Protein AF-A0A0R3T3X7-F1 (afdb_monomer)

Structure (mmCIF, N/CA/C/O backbone):
data_AF-A0A0R3T3X7-F1
#
_entry.id   AF-A0A0R3T3X7-F1
#
loop_
_atom_site.group_PDB
_atom_site.id
_atom_site.type_symbol
_atom_site.label_atom_id
_atom_site.label_alt_id
_atom_site.label_comp_id
_atom_site.label_asym_id
_atom_site.label_entity_id
_atom_site.label_seq_id
_atom_site.pdbx_PDB_ins_code
_atom_site.Cartn_x
_atom_site.Cartn_y
_atom_site.Cartn_z
_atom_site.occupancy
_atom_site.B_iso_or_equiv
_atom_site.auth_seq_id
_atom_site.auth_comp_id
_atom_site.auth_asym_id
_atom_site.auth_atom_id
_atom_site.pdbx_PDB_model_num
ATOM 1 N N . MET A 1 1 ? 0.964 15.364 -54.258 1.00 36.50 1 MET A N 1
ATOM 2 C CA . MET A 1 1 ? 1.456 14.573 -53.111 1.00 36.50 1 MET A CA 1
ATOM 3 C C . MET A 1 1 ? 0.848 15.176 -51.856 1.00 36.50 1 MET A C 1
ATOM 5 O O . MET A 1 1 ? 1.230 16.271 -51.477 1.00 36.50 1 MET A O 1
ATOM 9 N N . HIS A 1 2 ? -0.204 14.561 -51.317 1.00 32.47 2 HIS A N 1
ATOM 10 C CA . HIS A 1 2 ? -0.860 15.036 -50.098 1.00 32.47 2 HIS A CA 1
ATOM 11 C C . HIS 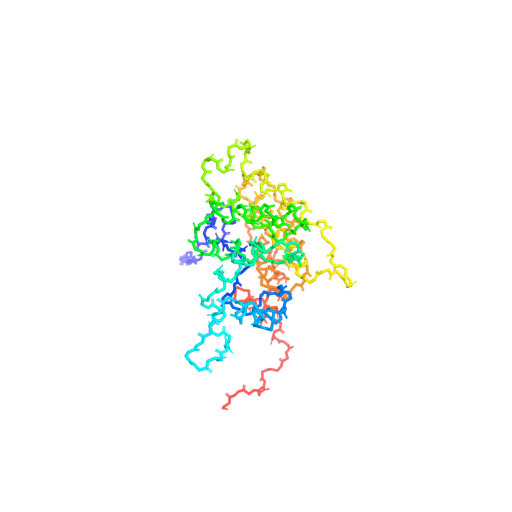A 1 2 ? -0.122 14.467 -48.887 1.00 32.47 2 HIS A C 1
ATOM 13 O O . HIS A 1 2 ? -0.097 13.250 -48.703 1.00 32.47 2 HIS A O 1
ATOM 19 N N . CYS A 1 3 ? 0.473 15.340 -48.073 1.00 33.28 3 CYS A N 1
ATOM 20 C CA . CYS A 1 3 ? 0.845 14.993 -46.708 1.00 33.28 3 CYS A CA 1
ATOM 21 C C . CYS A 1 3 ? -0.445 14.673 -45.947 1.00 33.28 3 CYS A C 1
ATOM 23 O O . CYS A 1 3 ? -1.318 15.532 -45.821 1.00 33.28 3 CYS A O 1
ATOM 25 N N . ARG A 1 4 ? -0.586 13.430 -45.474 1.00 37.66 4 ARG A N 1
ATOM 26 C CA . ARG A 1 4 ? -1.585 13.112 -44.450 1.00 37.66 4 ARG A CA 1
ATOM 27 C C . ARG A 1 4 ? -1.245 13.926 -43.191 1.00 37.66 4 ARG A C 1
ATOM 29 O O . ARG A 1 4 ? -0.056 14.068 -42.896 1.00 37.66 4 ARG A O 1
ATOM 36 N N . PRO A 1 5 ? -2.239 14.465 -42.466 1.00 36.53 5 PRO A N 1
ATOM 37 C CA . PRO A 1 5 ? -1.979 15.094 -41.177 1.00 36.53 5 PRO A CA 1
ATOM 38 C C . PRO A 1 5 ? -1.367 14.054 -40.220 1.00 36.53 5 PRO A C 1
ATOM 40 O O . PRO A 1 5 ? -1.634 12.857 -40.389 1.00 36.53 5 PRO A O 1
ATOM 43 N N . PRO A 1 6 ? -0.547 14.463 -39.235 1.00 38.75 6 PRO A N 1
ATOM 44 C CA . PRO A 1 6 ? -0.122 13.546 -38.188 1.00 38.75 6 PRO A CA 1
ATOM 45 C C . PRO A 1 6 ? -1.369 12.996 -37.483 1.00 38.75 6 PRO A C 1
ATOM 47 O O . PRO A 1 6 ? -2.333 13.727 -37.246 1.00 38.75 6 PRO A O 1
ATOM 50 N N . CYS A 1 7 ? -1.377 11.690 -37.206 1.00 32.66 7 CYS A N 1
ATOM 51 C CA . CYS A 1 7 ? -2.419 11.067 -36.395 1.00 32.66 7 CYS A CA 1
ATOM 52 C C . CYS A 1 7 ? -2.583 11.854 -35.081 1.00 32.66 7 CYS A C 1
ATOM 54 O O . CYS A 1 7 ? -1.571 12.193 -34.472 1.00 32.66 7 CYS A O 1
ATOM 56 N N . PRO A 1 8 ? -3.812 12.088 -34.588 1.00 32.06 8 PRO A N 1
ATOM 57 C CA . PRO A 1 8 ? -4.054 12.855 -33.362 1.00 32.06 8 PRO A CA 1
ATOM 58 C C . PRO A 1 8 ? -3.626 12.127 -32.069 1.00 32.06 8 PRO A C 1
ATOM 60 O O . PRO A 1 8 ? -3.910 12.603 -30.979 1.00 32.06 8 PRO A O 1
ATOM 63 N N . PHE A 1 9 ? -2.908 11.004 -32.166 1.00 35.06 9 PHE A N 1
ATOM 64 C CA . PHE A 1 9 ? -2.281 10.313 -31.034 1.00 35.06 9 PHE A CA 1
ATOM 65 C C . PHE A 1 9 ? -0.903 10.914 -30.708 1.00 35.06 9 PHE A C 1
ATOM 67 O O . PHE A 1 9 ? 0.091 10.201 -30.569 1.00 35.06 9 PHE A O 1
ATOM 74 N N . ASP A 1 10 ? -0.841 12.240 -30.588 1.00 32.16 10 ASP A N 1
ATOM 75 C CA . ASP A 1 10 ? 0.313 12.945 -30.013 1.00 32.16 10 ASP A CA 1
ATOM 76 C C . ASP A 1 10 ? 0.093 13.241 -28.520 1.00 32.16 10 ASP A C 1
ATOM 78 O O . ASP A 1 10 ? 0.474 14.274 -27.985 1.00 32.16 10 ASP A O 1
ATOM 82 N N . SER A 1 11 ? -0.565 12.302 -27.840 1.00 40.56 11 SER A N 1
ATOM 83 C CA . SER A 1 11 ? -0.546 12.132 -26.388 1.00 40.56 11 SER A CA 1
ATOM 84 C C . SER A 1 11 ? 0.112 10.785 -26.082 1.00 40.56 11 SER A C 1
ATOM 86 O O . SER A 1 11 ? -0.480 9.901 -25.459 1.00 40.56 11 SER A O 1
ATOM 88 N N . ARG A 1 12 ? 1.311 10.571 -26.640 1.00 46.22 12 ARG A N 1
ATOM 89 C CA . ARG A 1 12 ? 2.128 9.393 -26.336 1.00 46.22 12 ARG A CA 1
ATOM 90 C C . ARG A 1 12 ? 2.424 9.411 -24.839 1.00 46.22 12 ARG A C 1
ATOM 92 O O . ARG A 1 12 ? 2.984 10.377 -24.338 1.00 46.22 12 ARG A O 1
ATOM 99 N N . TRP A 1 13 ? 1.973 8.371 -24.150 1.00 48.06 13 TRP A N 1
ATOM 100 C CA . TRP A 1 13 ? 2.013 8.255 -22.700 1.00 48.06 13 TRP A CA 1
ATOM 101 C C . TRP A 1 13 ? 3.452 8.369 -22.184 1.00 48.06 13 TRP A C 1
ATOM 103 O O . TRP A 1 13 ? 4.309 7.554 -22.527 1.00 48.06 13 TRP A O 1
ATOM 113 N N . ASP A 1 14 ? 3.713 9.407 -21.395 1.00 60.72 14 ASP A N 1
ATOM 114 C CA . ASP A 1 14 ? 5.009 9.658 -20.778 1.00 60.72 14 ASP A CA 1
ATOM 115 C C . ASP A 1 14 ? 4.921 9.301 -19.296 1.00 60.72 14 ASP A C 1
ATOM 117 O O . ASP A 1 14 ? 4.371 10.057 -18.499 1.00 60.72 14 ASP A O 1
ATOM 121 N N . LEU A 1 15 ? 5.485 8.148 -18.932 1.00 61.94 15 LEU A N 1
ATOM 122 C CA . LEU A 1 15 ? 5.559 7.664 -17.551 1.00 61.94 15 LEU A CA 1
ATOM 123 C C . LEU A 1 15 ? 6.108 8.692 -16.569 1.00 61.94 15 LEU A C 1
ATOM 125 O O . LEU A 1 15 ? 5.731 8.674 -15.406 1.00 61.94 15 LEU A O 1
ATOM 129 N N . ARG A 1 16 ? 7.023 9.556 -17.012 1.00 63.62 16 ARG A N 1
ATOM 130 C CA . ARG A 1 16 ? 7.712 10.510 -16.140 1.00 63.62 16 ARG A CA 1
ATOM 131 C C . ARG A 1 16 ? 6.912 11.796 -15.955 1.00 63.62 16 ARG A C 1
ATOM 133 O O . ARG A 1 16 ? 7.060 12.438 -14.919 1.00 63.62 16 ARG A O 1
ATOM 140 N N . ASN A 1 17 ?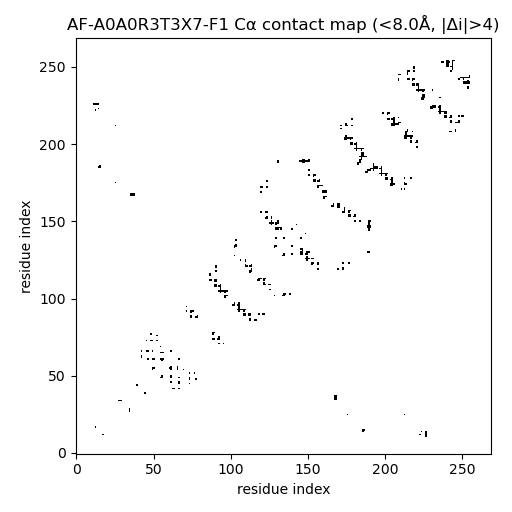 6.069 12.145 -16.930 1.00 58.00 17 ASN A N 1
ATOM 141 C CA . ASN A 1 17 ? 5.230 13.350 -16.919 1.00 58.00 17 ASN A CA 1
ATOM 142 C C . ASN A 1 17 ? 3.751 13.081 -16.603 1.00 58.00 17 ASN A C 1
ATOM 144 O O . ASN A 1 17 ? 3.001 14.029 -16.366 1.00 58.00 17 ASN A O 1
ATOM 148 N N . ALA A 1 18 ? 3.322 11.819 -16.594 1.00 58.00 18 ALA A N 1
ATOM 149 C CA . ALA A 1 18 ? 2.008 11.430 -16.110 1.00 58.00 18 ALA A CA 1
ATOM 150 C C . ALA A 1 18 ? 1.887 11.806 -14.627 1.00 58.00 18 ALA A C 1
ATOM 152 O O . ALA A 1 18 ? 2.809 11.614 -13.826 1.00 58.00 18 ALA A O 1
ATOM 153 N N . ARG A 1 19 ? 0.780 12.466 -14.290 1.00 48.28 19 ARG A N 1
ATOM 154 C CA . ARG A 1 19 ? 0.650 13.136 -12.997 1.00 48.28 19 ARG A CA 1
ATOM 155 C C . ARG A 1 19 ? 0.456 12.110 -11.878 1.00 48.28 19 ARG A C 1
ATOM 157 O O . ARG A 1 19 ? -0.096 11.035 -12.097 1.00 48.28 19 ARG A O 1
ATOM 164 N N . LYS A 1 20 ? 0.876 12.453 -10.655 1.00 49.53 20 LYS A N 1
ATOM 165 C CA . LYS A 1 20 ? 0.741 11.585 -9.468 1.00 49.53 20 LYS A CA 1
ATOM 166 C C . LYS A 1 20 ? -0.711 11.116 -9.255 1.00 49.53 20 LYS A C 1
ATOM 168 O O . LYS A 1 20 ? -0.922 9.981 -8.841 1.00 49.53 20 LYS A O 1
ATOM 173 N N . ASP A 1 21 ? -1.694 11.950 -9.607 1.00 47.16 21 ASP A N 1
ATOM 174 C CA . ASP A 1 21 ? -3.134 11.657 -9.552 1.00 47.16 21 ASP A CA 1
ATOM 175 C C . ASP A 1 21 ? -3.616 10.645 -10.609 1.00 47.16 21 ASP A C 1
ATOM 177 O O . ASP A 1 21 ? -4.612 9.957 -10.393 1.00 47.16 21 ASP A O 1
ATOM 181 N N . GLU A 1 22 ? -2.895 10.485 -11.723 1.00 49.16 22 GLU A N 1
ATOM 182 C CA . GLU A 1 22 ? -3.231 9.516 -12.781 1.00 49.16 22 GLU A CA 1
ATOM 183 C C . GLU A 1 22 ? -2.863 8.072 -12.387 1.00 49.16 22 GLU A C 1
ATOM 185 O O . GLU A 1 22 ? -3.418 7.119 -12.934 1.00 49.16 22 GLU A O 1
ATOM 190 N N . PHE A 1 23 ? -1.990 7.901 -11.385 1.00 49.50 23 PHE A N 1
ATOM 191 C CA . PHE A 1 23 ? -1.586 6.600 -10.832 1.00 49.50 23 PHE A CA 1
ATOM 192 C C . PHE A 1 23 ? -1.968 6.387 -9.372 1.00 49.50 23 PHE A C 1
ATOM 194 O O . PHE A 1 23 ? -1.745 5.295 -8.837 1.00 49.50 23 PHE A O 1
ATOM 201 N N . SER A 1 24 ? -2.496 7.418 -8.711 1.00 41.50 24 SER A N 1
ATOM 202 C CA . SER A 1 24 ? -2.806 7.345 -7.293 1.00 41.50 24 SER A CA 1
ATOM 203 C C . SER A 1 24 ? -3.858 6.277 -6.986 1.00 41.50 24 SER A C 1
ATOM 205 O O . SER A 1 24 ? -4.686 5.896 -7.816 1.00 41.50 24 SER A O 1
ATOM 207 N N . TYR A 1 25 ? -3.801 5.834 -5.731 1.00 48.44 25 TYR A N 1
ATOM 208 C CA . TYR A 1 25 ? -4.683 4.897 -5.040 1.00 48.44 25 TYR A CA 1
ATOM 209 C C . TYR A 1 25 ? -4.275 3.419 -5.133 1.00 48.44 25 TYR A C 1
ATOM 211 O O . TYR A 1 25 ? -4.920 2.598 -5.793 1.00 48.44 25 TYR A O 1
ATOM 219 N N . TYR A 1 26 ? -3.279 3.071 -4.314 1.00 46.12 26 TYR A N 1
ATOM 220 C CA . TYR A 1 26 ? -3.271 1.801 -3.581 1.00 46.12 26 TYR A CA 1
ATOM 221 C C . TYR A 1 26 ? -3.630 2.053 -2.134 1.00 46.12 26 TYR A C 1
ATOM 223 O O . TYR A 1 26 ? -2.882 1.766 -1.202 1.00 46.12 26 TYR A O 1
ATOM 231 N N . LEU A 1 27 ? -4.833 2.583 -1.971 1.00 45.31 27 LEU A N 1
ATOM 232 C CA . LEU A 1 27 ? -5.575 2.227 -0.794 1.00 45.31 27 LEU A CA 1
ATOM 233 C C . LEU A 1 27 ? -6.082 0.829 -1.051 1.00 45.31 27 LEU A C 1
ATOM 235 O O . LEU A 1 27 ? -6.726 0.528 -2.058 1.00 45.31 27 LEU A O 1
ATOM 239 N N . ILE A 1 28 ? -5.756 -0.011 -0.102 1.00 43.53 28 ILE A N 1
ATOM 240 C CA . ILE A 1 28 ? -6.512 -1.185 0.220 1.00 43.53 28 ILE A CA 1
ATOM 241 C C . ILE A 1 28 ? -7.962 -0.707 0.511 1.00 43.53 28 ILE A C 1
ATOM 243 O O . ILE A 1 28 ? -8.324 -0.444 1.649 1.00 43.53 28 ILE A O 1
ATOM 247 N N . ARG A 1 29 ? -8.756 -0.430 -0.540 1.00 40.38 29 ARG A N 1
ATOM 248 C CA . ARG A 1 29 ? -10.097 0.175 -0.436 1.00 40.38 29 ARG A CA 1
ATOM 249 C C . ARG A 1 29 ? -11.167 -0.892 -0.280 1.00 40.38 29 ARG A C 1
ATOM 251 O O . ARG A 1 29 ? -11.159 -1.909 -0.974 1.00 40.38 29 ARG A O 1
ATOM 258 N N . HIS A 1 30 ? -12.163 -0.550 0.526 1.00 35.38 30 HIS A N 1
ATOM 259 C CA . HIS A 1 30 ? -13.375 -1.323 0.761 1.00 35.38 30 HIS A CA 1
ATOM 260 C C . HIS A 1 30 ? -14.429 -1.232 -0.373 1.00 35.38 30 HIS A C 1
ATOM 262 O O . HIS A 1 30 ? -15.379 -2.005 -0.399 1.00 35.38 30 HIS A O 1
ATOM 268 N N . GLU A 1 31 ? -14.292 -0.364 -1.380 1.00 31.23 31 GLU A N 1
ATOM 269 C CA . GLU A 1 31 ? -15.445 -0.031 -2.248 1.00 31.23 31 GLU A CA 1
ATOM 270 C C . GLU A 1 31 ? -15.691 -0.921 -3.479 1.00 31.23 31 GLU A C 1
ATOM 272 O O . GLU A 1 31 ? -16.616 -0.672 -4.246 1.00 31.23 31 GLU A O 1
ATOM 277 N N . SER A 1 32 ? -14.918 -1.984 -3.712 1.00 36.00 32 SER A N 1
ATOM 278 C CA . SER A 1 32 ? -15.213 -2.886 -4.847 1.00 36.00 32 SER A CA 1
ATOM 279 C C . SER A 1 32 ? -14.874 -4.350 -4.592 1.00 36.00 32 SER A C 1
ATOM 281 O O . SER A 1 32 ? -14.386 -5.045 -5.484 1.00 36.00 32 SER A O 1
ATOM 283 N N . GLY A 1 33 ? -15.130 -4.818 -3.368 1.00 38.88 33 GLY A N 1
ATOM 284 C CA . GLY A 1 33 ? -15.415 -6.233 -3.122 1.00 38.88 33 GLY A CA 1
ATOM 285 C C . GLY A 1 33 ? -14.290 -7.221 -3.409 1.00 38.88 33 GLY A C 1
ATOM 286 O O . GLY A 1 33 ? -14.588 -8.376 -3.652 1.00 38.88 33 GLY A O 1
ATOM 287 N N . ASN A 1 34 ? -13.031 -6.793 -3.384 1.00 35.28 34 ASN A N 1
ATOM 288 C CA . ASN A 1 34 ? -11.896 -7.697 -3.220 1.00 35.28 34 ASN A CA 1
ATOM 289 C C . ASN A 1 34 ? -10.760 -6.892 -2.631 1.00 35.28 34 ASN A C 1
ATOM 291 O O . ASN A 1 34 ? -9.881 -6.382 -3.331 1.00 35.28 34 ASN A O 1
ATOM 295 N N . LEU A 1 35 ? -10.848 -6.762 -1.318 1.00 39.59 35 LEU A N 1
ATOM 296 C CA . LEU A 1 35 ? -9.654 -6.796 -0.533 1.00 39.59 35 LEU A CA 1
ATOM 297 C C . LEU A 1 35 ? -9.765 -7.928 0.471 1.00 39.59 35 LEU A C 1
ATOM 299 O O . LEU A 1 35 ? -10.640 -7.925 1.332 1.00 39.59 35 LEU A O 1
ATOM 303 N N . VAL A 1 36 ? -8.885 -8.904 0.305 1.00 42.81 36 VAL A N 1
ATOM 304 C CA . VAL A 1 36 ? -8.782 -10.065 1.169 1.00 42.81 36 VAL A CA 1
ATOM 305 C C . VAL A 1 36 ? -7.826 -9.712 2.310 1.00 42.81 36 VAL A C 1
ATOM 307 O O . VAL A 1 36 ? -6.703 -10.192 2.381 1.00 42.81 36 VAL A O 1
ATOM 310 N N . TYR A 1 37 ? -8.269 -8.860 3.232 1.00 46.34 37 TYR A N 1
ATOM 311 C CA . TYR A 1 37 ? -7.994 -9.215 4.623 1.00 46.34 37 TYR A CA 1
ATOM 312 C C . TYR A 1 37 ? -9.010 -10.276 4.972 1.00 46.34 37 TYR A C 1
ATOM 314 O O . TYR A 1 37 ? -10.103 -10.216 4.396 1.00 46.34 37 TYR A O 1
ATOM 322 N N . PRO A 1 38 ? -8.657 -11.286 5.792 1.00 38.34 38 PRO A N 1
ATOM 323 C CA . PRO A 1 38 ? -9.582 -12.360 6.085 1.00 38.34 38 PRO A CA 1
ATOM 324 C C . PRO A 1 38 ? -10.918 -11.711 6.359 1.00 38.34 38 PRO A C 1
ATOM 326 O O . PRO A 1 38 ? -11.017 -10.807 7.190 1.00 38.34 38 PRO A O 1
ATOM 329 N N . SER A 1 39 ? -11.925 -12.126 5.595 1.00 40.38 39 SER A N 1
ATOM 330 C CA . SER A 1 39 ? -13.300 -11.959 6.001 1.00 40.38 39 SER A CA 1
ATOM 331 C C . SER A 1 39 ? -13.444 -12.800 7.268 1.00 40.38 39 SER A C 1
ATOM 333 O O . SER A 1 39 ? -14.096 -13.842 7.279 1.00 40.38 39 SER A O 1
ATOM 335 N N . VAL A 1 40 ? -12.775 -12.386 8.349 1.00 44.06 40 VAL A N 1
ATOM 336 C CA . VAL A 1 40 ? -13.279 -12.576 9.683 1.00 44.06 40 VAL A CA 1
ATOM 337 C C . VAL A 1 40 ? -14.676 -12.045 9.520 1.00 44.06 40 VAL A C 1
ATOM 339 O O . VAL A 1 40 ? -14.867 -10.940 9.009 1.00 44.06 40 VAL A O 1
ATOM 342 N N . ASN A 1 41 ? -15.651 -12.900 9.759 1.00 50.41 41 ASN A N 1
ATOM 343 C CA . ASN A 1 41 ? -17.026 -12.488 9.760 1.00 50.41 41 ASN A CA 1
ATOM 344 C C . ASN A 1 41 ? -17.140 -11.414 10.852 1.00 50.41 41 ASN A C 1
ATOM 346 O O . ASN A 1 41 ? -17.414 -11.735 12.004 1.00 50.41 41 ASN A O 1
ATOM 350 N N . LEU A 1 42 ? -16.822 -10.158 10.504 1.00 58.41 42 LEU A N 1
ATOM 351 C CA . LEU A 1 42 ? -16.703 -9.031 11.426 1.00 58.41 42 LEU A CA 1
ATOM 352 C C . LEU A 1 42 ? -18.022 -8.902 12.164 1.00 58.41 42 LEU A C 1
ATOM 354 O O . LEU A 1 42 ? -18.066 -8.612 13.349 1.00 58.41 42 LEU A O 1
ATOM 358 N N . TYR A 1 43 ? -19.102 -9.221 11.457 1.00 63.16 43 TYR A N 1
ATOM 359 C CA . TYR A 1 43 ? -20.419 -9.323 12.024 1.00 63.16 43 TYR A CA 1
ATOM 360 C C . TYR A 1 43 ? -20.460 -10.200 13.285 1.00 63.16 43 TYR A C 1
ATOM 362 O O . TYR A 1 43 ? -20.845 -9.704 14.342 1.00 63.16 43 TYR A O 1
ATOM 370 N N . ASP A 1 44 ? -20.018 -11.457 13.211 1.00 65.88 44 ASP A N 1
ATOM 371 C CA . ASP A 1 44 ? -20.027 -12.368 14.364 1.00 65.88 44 ASP A CA 1
ATOM 372 C C . ASP A 1 44 ? -19.103 -11.877 15.483 1.00 65.88 44 ASP A C 1
ATOM 374 O O . ASP A 1 44 ? -19.484 -11.921 16.656 1.00 65.88 44 ASP A O 1
ATOM 378 N N . ASP A 1 45 ? -17.932 -11.352 15.119 1.00 76.56 45 ASP A N 1
ATOM 379 C CA . ASP A 1 45 ? -16.962 -10.819 16.074 1.00 76.56 45 ASP A CA 1
ATOM 380 C C . ASP A 1 45 ? -17.532 -9.614 16.853 1.00 76.56 45 ASP A C 1
ATOM 382 O O . ASP A 1 45 ? -17.443 -9.538 18.082 1.00 76.56 45 ASP A O 1
ATOM 386 N N . PHE A 1 46 ? -18.220 -8.698 16.169 1.00 82.50 46 PHE A N 1
ATOM 387 C CA . PHE A 1 46 ? -18.763 -7.481 16.769 1.00 82.50 46 PHE A CA 1
ATOM 388 C C . PHE A 1 46 ? -20.112 -7.671 17.471 1.00 82.50 46 PHE A C 1
ATOM 390 O O . PHE A 1 46 ? -20.426 -6.872 18.355 1.00 82.50 46 PHE A O 1
ATOM 397 N N . ILE A 1 47 ? -20.897 -8.721 17.180 1.00 81.38 47 ILE A N 1
ATOM 398 C CA . ILE A 1 47 ? -22.192 -8.969 17.854 1.00 81.38 47 ILE A CA 1
ATOM 399 C C . ILE A 1 47 ? -22.042 -8.982 19.382 1.00 81.38 47 ILE A C 1
ATOM 401 O O . ILE A 1 47 ? -22.872 -8.401 20.092 1.00 81.38 47 ILE A O 1
ATOM 405 N N . GLY A 1 48 ? -21.003 -9.645 19.902 1.00 83.88 48 GLY A N 1
ATOM 406 C CA . GLY A 1 48 ? -20.744 -9.717 21.343 1.00 83.88 48 GLY A CA 1
ATOM 407 C C . GLY A 1 48 ? -20.504 -8.335 21.950 1.00 83.88 48 GLY A C 1
ATOM 408 O O . GLY A 1 48 ? -21.107 -7.980 22.966 1.00 83.88 48 GLY A O 1
ATOM 409 N N . SER A 1 49 ? -19.693 -7.521 21.277 1.00 86.19 49 SER A N 1
ATOM 410 C CA . SER A 1 49 ? -19.391 -6.150 21.688 1.00 86.19 49 SER A CA 1
ATOM 411 C C . SER A 1 49 ? -20.602 -5.228 21.574 1.00 86.19 49 SER A C 1
ATOM 413 O O . SER A 1 49 ? -20.862 -4.463 22.498 1.00 86.19 49 SER A O 1
ATOM 415 N N . CYS A 1 50 ? -21.408 -5.347 20.516 1.00 85.62 50 CYS A N 1
ATOM 416 C CA . CYS A 1 50 ? -22.656 -4.597 20.372 1.00 85.62 50 CYS A CA 1
ATOM 417 C C . CYS A 1 50 ? -23.604 -4.855 21.544 1.00 85.62 50 CYS A C 1
ATOM 419 O O . CYS A 1 50 ? -24.096 -3.914 22.163 1.00 85.62 50 CYS A O 1
ATOM 421 N N . LYS A 1 51 ? -23.799 -6.126 21.918 1.00 84.88 51 LYS A N 1
ATOM 422 C CA . LYS A 1 51 ? -24.617 -6.491 23.085 1.00 84.88 51 LYS A CA 1
ATOM 423 C C . LYS A 1 51 ? -24.034 -5.930 24.384 1.00 84.88 51 LYS A C 1
ATOM 425 O O . LYS A 1 51 ? -24.770 -5.338 25.169 1.00 84.88 51 LYS A O 1
ATOM 430 N N . LYS A 1 52 ? -22.720 -6.078 24.598 1.00 87.75 52 LYS A N 1
ATOM 431 C CA . LYS A 1 52 ? -22.013 -5.588 25.796 1.00 87.75 52 LYS A CA 1
ATOM 432 C C . LYS A 1 52 ? -22.126 -4.071 25.953 1.00 87.75 52 LYS A C 1
ATOM 434 O O . LYS A 1 52 ? -22.369 -3.580 27.050 1.00 87.75 52 LYS A O 1
ATOM 439 N N . PHE A 1 53 ? -21.995 -3.336 24.854 1.00 88.06 53 PHE A N 1
ATOM 440 C CA . PHE A 1 53 ? -22.034 -1.875 24.826 1.00 88.06 53 PHE A CA 1
ATOM 441 C C . PHE A 1 53 ? -23.434 -1.288 24.633 1.00 88.06 53 PHE A C 1
ATOM 443 O O . PHE A 1 53 ? -23.542 -0.071 24.473 1.00 88.06 53 PHE A O 1
ATOM 450 N N . GLN A 1 54 ? -24.470 -2.135 24.655 1.00 85.25 54 GLN A N 1
ATOM 451 C CA . GLN A 1 54 ? -25.877 -1.765 24.473 1.00 85.25 54 GLN A CA 1
ATOM 452 C C . GLN A 1 54 ? -26.144 -1.031 23.144 1.00 85.25 54 GLN A C 1
ATOM 454 O O . GLN A 1 54 ? -26.973 -0.131 23.069 1.00 85.25 54 GLN A O 1
ATOM 459 N N . ILE A 1 55 ? -25.435 -1.432 22.085 1.00 81.88 55 ILE A N 1
ATOM 460 C CA . ILE A 1 55 ? -25.607 -0.954 20.708 1.00 81.88 55 ILE A CA 1
ATOM 461 C C . ILE A 1 55 ? -26.565 -1.927 20.009 1.00 81.88 55 ILE A C 1
ATOM 463 O O . ILE A 1 55 ? -26.147 -2.914 19.402 1.00 81.88 55 ILE A O 1
ATOM 467 N N . VAL A 1 56 ? -27.866 -1.698 20.180 1.00 74.75 56 VAL A N 1
ATOM 468 C CA . VAL A 1 56 ? -28.955 -2.533 19.646 1.00 74.75 56 VAL A CA 1
ATOM 469 C C . VAL A 1 56 ? -30.103 -1.651 19.143 1.00 74.75 56 VAL A C 1
ATOM 471 O O . VAL A 1 56 ? -30.292 -0.547 19.646 1.00 74.75 56 VAL A O 1
ATOM 474 N N . GLU A 1 57 ? -30.885 -2.135 18.173 1.00 67.06 57 GLU A N 1
ATOM 475 C CA . GLU A 1 57 ? -32.165 -1.511 17.785 1.00 67.06 57 GLU A CA 1
ATOM 476 C C . GLU A 1 57 ? -33.218 -1.602 18.910 1.00 67.06 57 GLU A C 1
ATOM 478 O O . GLU A 1 57 ? -33.084 -2.410 19.833 1.00 67.06 57 GLU A O 1
ATOM 483 N N . GLU A 1 58 ? -34.327 -0.854 18.784 1.00 59.28 58 GLU A N 1
ATOM 484 C CA . GLU A 1 58 ? -35.488 -0.893 19.701 1.00 59.28 58 GLU A CA 1
ATOM 485 C C . GLU A 1 58 ? -36.042 -2.316 19.935 1.00 59.28 58 GLU A C 1
ATOM 487 O O . GLU A 1 58 ? -36.612 -2.603 20.986 1.00 59.28 58 GLU A O 1
ATOM 492 N N . LEU A 1 59 ? -35.838 -3.234 18.981 1.00 61.81 59 LEU A N 1
ATOM 493 C CA . LEU A 1 59 ? -36.260 -4.639 19.053 1.00 61.81 59 LEU A CA 1
ATOM 494 C C . LEU A 1 59 ? -35.173 -5.599 19.581 1.00 61.81 59 LEU A C 1
ATOM 496 O O . LEU A 1 59 ? -35.358 -6.817 19.540 1.00 61.81 59 LEU A O 1
ATOM 500 N N . GLY A 1 60 ? -34.026 -5.087 20.040 1.00 65.69 60 GLY A N 1
ATOM 501 C CA . GLY A 1 60 ? -32.933 -5.882 20.612 1.00 65.69 60 GLY A CA 1
ATOM 502 C C . GLY A 1 60 ? -32.150 -6.733 19.603 1.00 65.69 60 GLY A C 1
ATOM 503 O O . GLY A 1 60 ? -31.390 -7.618 20.003 1.00 65.69 60 GLY A O 1
ATOM 504 N N . LYS A 1 61 ? -32.331 -6.498 18.297 1.00 72.94 61 LYS A N 1
ATOM 505 C CA . LYS A 1 61 ? -31.602 -7.196 17.231 1.00 72.94 61 LYS A CA 1
ATOM 506 C C . LYS A 1 61 ? -30.374 -6.385 16.815 1.00 72.94 61 LYS A C 1
ATOM 508 O O . LYS A 1 61 ? -30.440 -5.169 16.677 1.00 72.94 61 LYS A O 1
ATOM 513 N N . VAL A 1 62 ? -29.260 -7.082 16.612 1.00 77.31 62 VAL A N 1
ATOM 514 C CA . VAL A 1 62 ? -28.070 -6.557 15.931 1.00 77.31 62 VAL A CA 1
ATOM 515 C C . VAL A 1 62 ? -28.134 -7.082 14.500 1.00 77.31 62 VAL A C 1
ATOM 517 O O . VAL A 1 62 ? -28.491 -8.243 14.307 1.00 77.31 62 VAL A O 1
ATOM 520 N N . ASN A 1 63 ? -27.854 -6.235 13.514 1.00 81.12 63 ASN A N 1
ATOM 521 C CA . ASN A 1 63 ? -27.769 -6.591 12.098 1.00 81.12 63 ASN A CA 1
ATOM 522 C C . ASN A 1 63 ? -26.483 -5.975 11.499 1.00 81.12 63 ASN A C 1
ATOM 524 O O . ASN A 1 63 ? -25.878 -5.113 12.147 1.00 81.12 63 ASN A O 1
ATOM 528 N N . PRO A 1 64 ? -26.017 -6.414 10.314 1.00 78.56 64 PRO A N 1
ATOM 529 C CA . PRO A 1 64 ? -24.752 -5.932 9.753 1.00 78.56 64 PRO A CA 1
ATOM 530 C C . PRO A 1 64 ? -24.688 -4.415 9.548 1.00 78.56 64 PRO A C 1
ATOM 532 O O . PRO A 1 64 ? -23.623 -3.827 9.725 1.00 78.56 64 PRO A O 1
ATOM 535 N N . LEU A 1 65 ? -25.823 -3.777 9.244 1.00 80.06 65 LEU A N 1
ATOM 536 C CA . LEU A 1 65 ? -25.905 -2.331 9.047 1.00 80.06 65 LEU A CA 1
ATOM 537 C C . LEU A 1 65 ? -25.589 -1.577 10.347 1.00 80.06 65 LEU A C 1
ATOM 539 O O . LEU A 1 65 ? -24.694 -0.737 10.353 1.00 80.06 65 LEU A O 1
ATOM 543 N N . ILE A 1 66 ? -26.222 -1.948 11.464 1.00 79.75 66 ILE A N 1
ATOM 544 C CA . ILE A 1 66 ? -25.966 -1.337 12.782 1.00 79.75 66 ILE A CA 1
ATOM 545 C C . ILE A 1 66 ? -24.488 -1.451 13.158 1.00 79.75 66 ILE A C 1
ATOM 547 O O . ILE A 1 66 ? -23.906 -0.492 13.665 1.00 79.75 66 ILE A O 1
ATOM 551 N N . ILE A 1 67 ? -23.879 -2.620 12.923 1.00 77.75 67 ILE A N 1
ATOM 552 C CA . ILE A 1 67 ? -22.455 -2.825 13.211 1.00 77.75 67 ILE A CA 1
ATOM 553 C C . ILE A 1 67 ? -21.614 -1.881 12.359 1.00 77.75 67 ILE A C 1
ATOM 555 O O . ILE A 1 67 ? -20.763 -1.195 12.912 1.00 77.75 67 ILE A O 1
ATOM 559 N N . SER A 1 68 ? -21.881 -1.794 11.053 1.00 77.62 68 SER A N 1
ATOM 560 C CA . SER A 1 68 ? -21.134 -0.906 10.156 1.00 77.62 68 SER A CA 1
ATOM 561 C C . SER A 1 68 ? -21.251 0.574 10.545 1.00 77.62 68 SER A C 1
ATOM 563 O O . SER A 1 68 ? -20.241 1.268 10.606 1.00 77.62 68 SER A O 1
ATOM 565 N N . GLU A 1 6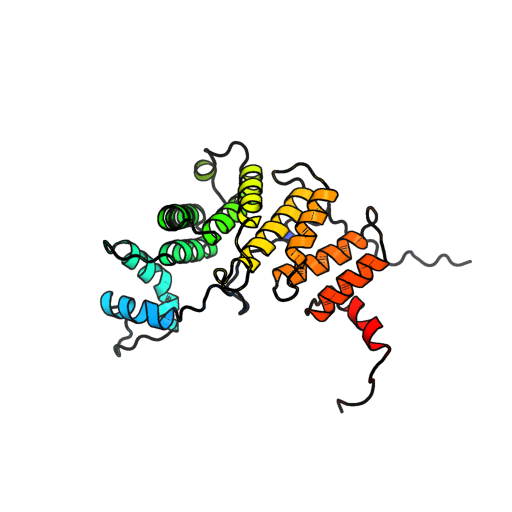9 ? -22.447 1.042 10.916 1.00 82.06 69 GLU A N 1
ATOM 566 C CA . GLU A 1 69 ? -22.690 2.431 11.329 1.00 82.06 69 GLU A CA 1
ATOM 567 C C . GLU A 1 69 ? -22.032 2.779 12.671 1.00 82.06 69 GLU A C 1
ATOM 569 O O . GLU A 1 69 ? -21.669 3.929 12.915 1.00 82.06 69 GLU A O 1
ATOM 574 N N . ASN A 1 70 ? -21.861 1.788 13.551 1.00 84.44 70 ASN A N 1
ATOM 575 C CA . ASN A 1 70 ? -21.305 1.977 14.891 1.00 84.44 70 ASN A CA 1
ATOM 576 C C . ASN A 1 70 ? -19.869 1.460 15.035 1.00 84.44 70 ASN A C 1
ATOM 578 O O . ASN A 1 70 ? -19.329 1.497 16.142 1.00 84.44 70 ASN A O 1
ATOM 582 N N . LEU A 1 71 ? -19.244 0.992 13.951 1.00 84.12 71 LEU A N 1
ATOM 583 C CA . LEU A 1 71 ? -17.984 0.250 13.984 1.00 84.12 71 LEU A CA 1
ATOM 584 C C . LEU A 1 71 ? -16.872 1.021 14.697 1.00 84.12 71 LEU A C 1
ATOM 586 O O . LEU A 1 71 ? -16.221 0.490 15.593 1.00 84.12 71 LEU A O 1
ATOM 590 N N . GLU A 1 72 ? -16.715 2.305 14.375 1.00 86.44 72 GLU A N 1
ATOM 591 C CA . GLU A 1 72 ? -15.728 3.170 15.027 1.00 86.44 72 GLU A CA 1
ATOM 592 C C . GLU A 1 72 ? -15.949 3.259 16.545 1.00 86.44 72 GLU A C 1
ATOM 594 O O . GLU A 1 72 ? -15.010 3.130 17.327 1.00 86.44 72 GLU A O 1
ATOM 599 N N . ASN A 1 73 ? -17.199 3.453 16.977 1.00 89.44 73 ASN A N 1
ATOM 600 C CA . ASN A 1 73 ? -17.549 3.556 18.394 1.00 89.44 73 ASN A CA 1
ATOM 601 C C . ASN A 1 73 ? -17.312 2.223 19.117 1.00 89.44 73 ASN A C 1
ATOM 603 O O . ASN A 1 73 ? -16.797 2.200 20.235 1.00 89.44 73 ASN A O 1
ATOM 607 N N . ILE A 1 74 ? -17.648 1.104 18.470 1.00 89.31 74 ILE A N 1
ATOM 608 C CA . ILE A 1 74 ? -17.400 -0.239 19.000 1.00 89.31 74 ILE A CA 1
ATOM 609 C C . ILE A 1 74 ? -15.897 -0.457 19.196 1.00 89.31 74 ILE A C 1
ATOM 611 O O . ILE A 1 74 ? -15.488 -0.833 20.293 1.00 89.31 74 ILE A O 1
ATOM 615 N N . LEU A 1 75 ? -15.079 -0.164 18.182 1.00 89.44 75 LEU A N 1
ATOM 616 C CA . LEU A 1 75 ? -13.619 -0.298 18.236 1.00 89.44 75 LEU A CA 1
ATOM 617 C C . LEU A 1 75 ? -12.993 0.617 19.298 1.00 89.44 75 LEU A C 1
ATOM 619 O O . LEU A 1 75 ? -12.156 0.175 20.084 1.00 89.44 75 LEU A O 1
ATOM 623 N N . LYS A 1 76 ? -13.453 1.871 19.403 1.00 90.94 76 LYS A N 1
ATOM 624 C CA . LYS A 1 76 ? -13.016 2.802 20.456 1.00 90.94 76 LYS A CA 1
ATOM 625 C C . LYS A 1 76 ? -13.322 2.261 21.852 1.00 90.94 76 LYS A C 1
ATOM 627 O O . LYS A 1 76 ? -12.455 2.301 22.721 1.00 90.94 76 LYS A O 1
ATOM 632 N N . LYS A 1 77 ? -14.522 1.712 22.071 1.00 91.31 77 LYS A N 1
ATOM 633 C CA . LYS A 1 77 ? -14.893 1.087 23.351 1.00 91.31 77 LYS A CA 1
ATOM 634 C C . LYS A 1 77 ? -14.063 -0.162 23.634 1.00 91.31 77 LYS A C 1
ATOM 636 O O . LYS A 1 77 ? -13.562 -0.295 24.748 1.00 91.31 77 LYS A O 1
ATOM 641 N N . ARG A 1 78 ? -13.858 -1.032 22.641 1.00 90.75 78 ARG A N 1
ATOM 642 C CA . ARG A 1 78 ? -12.999 -2.220 22.760 1.00 90.75 78 ARG A CA 1
ATOM 643 C C . ARG A 1 78 ? -11.579 -1.872 23.196 1.00 90.75 78 ARG A C 1
ATOM 645 O O . ARG A 1 78 ? -11.051 -2.533 24.081 1.00 90.75 78 ARG A O 1
ATOM 652 N N . GLY A 1 79 ? -11.002 -0.799 22.657 1.00 86.44 79 GLY A N 1
ATOM 653 C CA . GLY A 1 79 ? -9.667 -0.328 23.035 1.00 86.44 79 GLY A CA 1
ATOM 654 C C . GLY A 1 79 ? -9.529 0.136 24.494 1.00 86.44 79 GLY A C 1
ATOM 655 O O . GLY A 1 79 ? -8.413 0.274 24.985 1.00 86.44 79 GLY A O 1
ATOM 656 N N . THR A 1 80 ? -10.638 0.368 25.207 1.00 87.06 80 THR A N 1
ATOM 657 C CA . THR A 1 80 ? -10.631 0.689 26.650 1.00 87.06 80 THR A CA 1
ATOM 658 C C . THR A 1 80 ? -10.707 -0.546 27.548 1.00 87.06 80 THR A C 1
ATOM 660 O O . THR A 1 80 ? -10.567 -0.434 28.767 1.00 87.06 80 THR A O 1
ATOM 663 N N . GLU A 1 81 ? -10.941 -1.725 26.972 1.00 86.88 81 GLU A N 1
ATOM 664 C CA . GLU A 1 81 ? -11.096 -2.960 27.729 1.00 86.88 81 GLU A CA 1
ATOM 665 C C . GLU A 1 81 ? -9.722 -3.562 28.046 1.00 86.88 81 GLU A C 1
ATOM 667 O O . GLU A 1 81 ? -8.916 -3.784 27.141 1.00 86.88 81 GLU A O 1
ATOM 672 N N . PRO A 1 82 ? -9.413 -3.825 29.326 1.00 78.62 82 PRO A N 1
ATOM 673 C CA . PRO A 1 82 ? -8.108 -4.344 29.703 1.00 78.62 82 PRO A CA 1
ATOM 674 C C . PRO A 1 82 ? -7.965 -5.828 29.340 1.00 78.62 82 PRO A C 1
ATOM 676 O O . PRO A 1 82 ? -8.882 -6.617 29.563 1.00 78.62 82 PRO A O 1
ATOM 679 N N . ASN A 1 83 ? -6.758 -6.217 28.918 1.00 70.69 83 ASN A N 1
ATOM 680 C CA . ASN A 1 83 ? -6.312 -7.610 28.760 1.00 70.69 83 ASN A CA 1
ATOM 681 C C . ASN A 1 83 ? -7.060 -8.450 27.707 1.00 70.69 83 ASN A C 1
ATOM 683 O O . ASN A 1 83 ? -7.067 -9.676 27.814 1.00 70.69 83 ASN A O 1
ATOM 687 N N . GLU A 1 84 ? -7.663 -7.826 26.695 1.00 78.50 84 GLU A N 1
ATOM 688 C CA . GLU A 1 84 ? -8.172 -8.547 25.526 1.00 78.50 84 GLU A CA 1
ATOM 689 C C . GLU A 1 84 ? -7.219 -8.356 24.342 1.00 78.50 84 GLU A C 1
ATOM 691 O O . GLU A 1 84 ? -7.002 -7.236 23.882 1.00 78.50 84 GLU A O 1
ATOM 696 N N . ASP A 1 85 ? -6.629 -9.459 23.879 1.00 82.44 85 ASP A N 1
ATOM 697 C CA . ASP A 1 85 ? -5.763 -9.470 22.703 1.00 82.44 85 ASP A CA 1
ATOM 698 C C . ASP A 1 85 ? -6.622 -9.428 21.431 1.00 82.44 85 ASP A C 1
ATOM 700 O O . ASP A 1 85 ? -7.381 -10.360 21.151 1.00 82.44 85 ASP A O 1
ATOM 704 N N . ARG A 1 86 ? -6.552 -8.309 20.705 1.00 85.06 86 ARG A N 1
ATOM 705 C CA . ARG A 1 86 ? -7.364 -8.025 19.513 1.00 85.06 86 ARG A CA 1
ATOM 706 C C . ARG A 1 86 ? -6.484 -7.400 18.431 1.00 85.06 86 ARG A C 1
ATOM 708 O O . ARG A 1 86 ? -6.485 -6.176 18.273 1.00 85.06 86 ARG A O 1
ATOM 715 N N . PRO A 1 87 ? -5.733 -8.221 17.679 1.00 83.06 87 PRO A N 1
ATOM 716 C CA . PRO A 1 87 ? -4.682 -7.728 16.794 1.00 83.06 87 PRO A CA 1
ATOM 717 C C . PRO A 1 87 ? -5.187 -6.832 15.660 1.00 83.06 87 PRO A C 1
ATOM 719 O O . PRO A 1 87 ? -4.452 -5.979 15.167 1.00 83.06 87 PRO A O 1
ATOM 722 N N . ASP A 1 88 ? -6.451 -6.987 15.268 1.00 84.75 88 ASP A N 1
ATOM 723 C CA . ASP A 1 88 ? -7.040 -6.263 14.145 1.00 84.75 88 ASP A CA 1
ATOM 724 C C . ASP A 1 88 ? -7.717 -4.939 14.529 1.00 84.75 88 ASP A C 1
ATOM 726 O O . ASP A 1 88 ? -7.954 -4.108 13.652 1.00 84.75 88 ASP A O 1
ATOM 730 N N . ASP A 1 89 ? -8.049 -4.719 15.805 1.00 88.19 89 ASP A N 1
ATOM 731 C CA . ASP A 1 89 ? -8.892 -3.587 16.222 1.00 88.19 89 ASP A CA 1
ATOM 732 C C . ASP A 1 89 ? -8.214 -2.235 15.946 1.00 88.19 89 ASP A C 1
ATOM 734 O O . ASP A 1 89 ? -8.827 -1.320 15.390 1.00 88.19 89 ASP A O 1
ATOM 738 N N . ALA A 1 90 ? -6.933 -2.111 16.310 1.00 91.50 90 ALA A N 1
ATOM 739 C CA . ALA A 1 90 ? -6.175 -0.876 16.122 1.00 91.50 90 ALA A CA 1
ATOM 740 C C . ALA A 1 90 ? -6.004 -0.547 14.633 1.00 91.50 90 ALA A C 1
ATOM 742 O O . ALA A 1 90 ? -6.241 0.587 14.224 1.00 91.50 90 ALA A O 1
ATOM 743 N N . PHE A 1 91 ? -5.658 -1.538 13.807 1.00 90.00 91 PHE A N 1
ATOM 744 C CA . PHE A 1 91 ? -5.535 -1.332 12.366 1.00 90.00 91 PHE A CA 1
ATOM 745 C C . PHE A 1 91 ? -6.872 -0.910 11.738 1.00 90.00 91 PHE A C 1
ATOM 747 O O . PHE A 1 91 ? -6.908 0.064 10.988 1.00 90.00 91 PHE A O 1
ATOM 754 N N . GLN A 1 92 ? -7.978 -1.582 12.083 1.00 87.31 92 GLN A N 1
ATOM 755 C CA . GLN A 1 92 ? -9.311 -1.245 11.570 1.00 87.31 92 GLN A CA 1
ATOM 756 C C . GLN A 1 92 ? -9.738 0.174 11.951 1.00 87.31 92 GLN A C 1
ATOM 758 O O . GLN A 1 92 ? -10.254 0.912 11.114 1.00 87.31 92 GLN A O 1
ATOM 763 N N . LEU A 1 93 ? -9.493 0.585 13.195 1.00 89.69 93 LEU A N 1
ATOM 764 C CA . LEU A 1 93 ? -9.821 1.937 13.632 1.00 89.69 93 LEU A CA 1
ATOM 765 C C . LEU A 1 93 ? -8.957 2.986 12.919 1.00 89.69 93 LEU A C 1
ATOM 767 O O . LEU A 1 93 ? -9.478 4.013 12.482 1.00 89.69 93 LEU A O 1
ATOM 771 N N . GLY A 1 94 ? -7.668 2.694 12.724 1.00 91.88 94 GLY A N 1
ATOM 772 C CA . GLY A 1 94 ? -6.782 3.509 11.894 1.00 91.88 94 GLY A CA 1
ATOM 773 C C . GLY A 1 94 ? -7.297 3.651 10.461 1.00 91.88 94 GLY A C 1
ATOM 774 O O . GLY A 1 94 ? -7.326 4.759 9.934 1.00 91.88 94 GLY A O 1
ATOM 775 N N . GLN A 1 95 ? -7.789 2.567 9.857 1.00 88.44 95 GLN A N 1
ATOM 776 C CA . GLN A 1 95 ? -8.352 2.576 8.506 1.00 88.44 95 GLN A CA 1
ATOM 777 C C . GLN A 1 95 ? -9.614 3.446 8.400 1.00 88.44 95 GLN A C 1
ATOM 779 O O . GLN A 1 95 ? -9.727 4.244 7.472 1.00 88.44 95 GLN A O 1
ATOM 784 N N . ILE A 1 96 ? -10.536 3.349 9.364 1.00 85.44 96 ILE A N 1
ATOM 785 C CA . ILE A 1 96 ? -11.752 4.181 9.397 1.00 85.44 96 ILE A CA 1
ATOM 786 C C . ILE A 1 96 ? -11.394 5.668 9.493 1.00 85.44 96 ILE A C 1
ATOM 788 O O . ILE A 1 96 ? -11.983 6.503 8.810 1.00 85.44 96 ILE A O 1
ATOM 792 N N . LEU A 1 97 ? -10.430 6.015 10.348 1.00 90.88 97 LEU A N 1
ATOM 793 C CA . LEU A 1 97 ? -9.987 7.399 10.521 1.00 90.88 97 LEU A CA 1
ATOM 794 C C . LEU A 1 97 ? -9.249 7.920 9.289 1.00 90.88 97 LEU A C 1
ATOM 796 O O . LEU A 1 97 ? -9.454 9.068 8.902 1.00 90.88 97 LEU A O 1
ATOM 800 N N . PHE A 1 98 ? -8.454 7.066 8.645 1.00 88.50 98 PHE A N 1
ATOM 801 C CA . PHE A 1 98 ? -7.806 7.369 7.376 1.00 88.50 98 PHE A CA 1
ATOM 802 C C . PHE A 1 98 ? -8.843 7.700 6.290 1.00 88.50 98 PHE A C 1
ATOM 804 O O . PHE A 1 98 ? -8.695 8.693 5.587 1.00 88.50 98 PHE A O 1
ATOM 811 N N . GLU A 1 99 ? -9.922 6.917 6.176 1.00 84.81 99 GLU A N 1
ATOM 812 C CA . GLU A 1 99 ? -11.014 7.165 5.215 1.00 84.81 99 GLU A CA 1
ATOM 813 C C . GLU A 1 99 ? -11.795 8.452 5.506 1.00 84.81 99 GLU A C 1
ATOM 815 O O . GLU A 1 99 ? -12.363 9.055 4.599 1.00 84.81 99 GLU A O 1
ATOM 820 N N . LYS A 1 100 ? -11.790 8.901 6.763 1.00 86.88 100 LYS A N 1
ATOM 821 C CA . LYS A 1 100 ? -12.320 10.205 7.186 1.00 86.88 100 LYS A CA 1
ATOM 822 C C . LYS A 1 100 ? -11.316 11.349 7.031 1.00 86.88 100 LYS A C 1
ATOM 824 O O . LYS A 1 100 ? -11.591 12.446 7.512 1.00 86.88 100 LYS A O 1
ATOM 829 N N . GLU A 1 101 ? -10.161 11.087 6.419 1.00 89.62 101 GLU A N 1
ATOM 830 C CA . GLU A 1 101 ? -9.052 12.032 6.232 1.00 89.62 101 GLU A CA 1
ATOM 831 C C . GLU A 1 101 ? -8.470 12.570 7.554 1.00 89.62 101 GLU A C 1
ATOM 833 O O . GLU A 1 101 ? -7.776 13.584 7.594 1.00 89.62 101 GLU A O 1
ATOM 838 N N . ASN A 1 102 ? -8.714 11.870 8.665 1.00 95.12 102 ASN A N 1
ATOM 839 C CA . ASN A 1 102 ? -8.139 12.183 9.969 1.00 95.12 102 ASN A CA 1
ATOM 840 C C . ASN A 1 102 ? -6.799 11.450 10.130 1.00 95.12 102 ASN A C 1
ATOM 842 O O . ASN A 1 102 ? -6.665 10.482 10.886 1.00 95.12 102 ASN A O 1
ATOM 846 N N . TYR A 1 103 ? -5.809 11.894 9.354 1.00 94.94 103 TYR A N 1
ATOM 847 C CA . TYR A 1 103 ? -4.537 11.192 9.186 1.00 94.94 103 TYR A CA 1
ATOM 848 C C . TYR A 1 103 ? -3.695 11.127 10.465 1.00 94.94 103 TYR A C 1
ATOM 850 O O . TYR A 1 103 ? -3.112 10.081 10.741 1.00 94.94 103 TYR A O 1
ATOM 858 N N . SER A 1 104 ? -3.666 12.177 11.285 1.00 96.31 104 SER A N 1
ATOM 859 C CA . SER A 1 104 ? -2.894 12.177 12.536 1.00 96.31 104 SER A CA 1
ATOM 860 C C . SER A 1 104 ? -3.439 11.165 13.551 1.00 96.31 104 SER A C 1
ATOM 862 O O . SER A 1 104 ? -2.679 10.426 14.181 1.00 96.31 104 SER A O 1
ATOM 864 N N . GLU A 1 105 ? -4.767 11.061 13.693 1.00 96.06 105 GLU A N 1
ATOM 865 C CA . GLU A 1 105 ? -5.370 10.046 14.565 1.00 96.06 105 GLU A CA 1
ATOM 866 C C . GLU A 1 105 ? -5.177 8.639 13.979 1.00 96.06 105 GLU A C 1
ATOM 868 O O . GLU A 1 105 ? -4.795 7.720 14.707 1.00 96.06 105 GLU A O 1
ATOM 873 N N . ALA A 1 106 ? -5.335 8.477 12.660 1.00 96.12 106 ALA A N 1
ATOM 874 C CA . ALA A 1 106 ? -5.057 7.218 11.971 1.00 96.12 106 ALA A CA 1
ATOM 875 C C . ALA A 1 106 ? -3.611 6.740 12.192 1.00 96.12 106 ALA A C 1
ATOM 877 O O . ALA A 1 106 ? -3.388 5.573 12.520 1.00 96.12 106 ALA A O 1
ATOM 878 N N . LEU A 1 107 ? -2.630 7.649 12.103 1.00 97.19 107 LEU A N 1
ATOM 879 C CA . LEU A 1 107 ? -1.214 7.365 12.349 1.00 97.19 107 LEU A CA 1
ATOM 880 C C . LEU A 1 107 ? -0.985 6.777 13.743 1.00 97.19 107 LEU A C 1
ATOM 882 O O . LEU A 1 107 ? -0.204 5.835 13.891 1.00 97.19 107 LEU A O 1
ATOM 886 N N . ASN A 1 108 ? -1.656 7.309 14.765 1.00 96.19 108 ASN A N 1
ATOM 887 C CA . ASN A 1 108 ? -1.536 6.801 16.130 1.00 96.19 108 ASN A CA 1
ATOM 888 C C . ASN A 1 108 ? -2.032 5.356 16.232 1.00 96.19 108 ASN A C 1
ATOM 890 O O . ASN A 1 108 ? -1.348 4.512 16.809 1.00 96.19 108 ASN A O 1
ATOM 894 N N . TYR A 1 109 ? -3.171 5.045 15.618 1.00 95.88 109 TYR A N 1
ATOM 895 C CA . TYR A 1 109 ? -3.713 3.688 15.609 1.00 95.88 109 TYR A CA 1
ATOM 896 C C . TYR A 1 109 ? -2.873 2.705 14.787 1.00 95.88 109 TYR A C 1
ATOM 898 O O . TYR A 1 109 ? -2.647 1.579 15.230 1.00 95.88 109 TYR A O 1
ATOM 906 N N . PHE A 1 110 ? -2.314 3.131 13.654 1.00 96.06 110 PHE A N 1
ATOM 907 C CA . PHE A 1 110 ? -1.362 2.305 12.911 1.00 96.06 110 PHE A CA 1
ATOM 908 C C . PHE A 1 110 ? -0.084 2.041 13.716 1.00 96.06 110 PHE A C 1
ATOM 910 O O . PHE A 1 110 ? 0.376 0.903 13.781 1.00 96.06 110 PHE A O 1
ATOM 917 N N . LYS A 1 111 ? 0.459 3.048 14.413 1.00 96.62 111 LYS A N 1
ATOM 918 C CA . LYS A 1 111 ? 1.594 2.854 15.332 1.00 96.62 111 LYS A CA 1
ATOM 919 C C . LYS A 1 111 ? 1.258 1.867 16.455 1.00 96.62 111 LYS A C 1
ATOM 921 O O . LYS A 1 111 ? 2.105 1.045 16.794 1.00 96.62 111 LYS A O 1
ATOM 926 N N . LEU A 1 112 ? 0.040 1.913 17.001 1.00 94.62 112 LEU A N 1
ATOM 927 C CA . LEU A 1 112 ? -0.422 0.953 18.009 1.00 94.62 112 LEU A CA 1
ATOM 928 C C . LEU A 1 112 ? -0.490 -0.478 17.457 1.00 94.62 112 LEU A C 1
ATOM 930 O O . LEU A 1 112 ? -0.007 -1.394 18.118 1.00 94.62 112 LEU A O 1
ATOM 934 N N . ALA A 1 113 ? -1.016 -0.671 16.244 1.00 93.56 113 ALA A N 1
ATOM 935 C CA . ALA A 1 113 ? -1.064 -1.985 15.598 1.00 93.56 113 ALA A CA 1
ATOM 936 C C . ALA A 1 113 ? 0.344 -2.575 15.376 1.00 93.56 113 ALA A C 1
ATOM 938 O O . ALA A 1 113 ? 0.582 -3.754 15.640 1.00 93.56 113 ALA A O 1
ATOM 939 N N . ILE A 1 114 ? 1.308 -1.740 14.970 1.00 96.00 114 ILE A N 1
ATOM 940 C CA . ILE A 1 114 ? 2.716 -2.146 14.824 1.00 96.00 114 ILE A CA 1
ATOM 941 C C . ILE A 1 114 ? 3.326 -2.494 16.184 1.00 96.00 114 ILE A C 1
ATOM 943 O O . ILE A 1 114 ? 4.005 -3.507 16.310 1.00 96.00 114 ILE A O 1
ATOM 947 N N . LEU A 1 115 ? 3.086 -1.675 17.209 1.00 94.38 115 LEU A N 1
ATOM 948 C CA . LEU A 1 115 ? 3.654 -1.898 18.538 1.00 94.38 115 LEU A CA 1
ATOM 949 C C . LEU A 1 115 ? 3.127 -3.184 19.192 1.00 94.38 115 LEU A C 1
ATOM 951 O O . LEU A 1 115 ? 3.885 -3.861 19.882 1.00 94.38 115 LEU A O 1
ATOM 955 N N . GLY A 1 116 ? 1.845 -3.503 18.994 1.00 91.62 116 GLY A N 1
ATOM 956 C CA . GLY A 1 116 ? 1.218 -4.695 19.566 1.00 91.62 116 GLY A CA 1
ATOM 957 C C . GLY A 1 116 ? 1.551 -5.985 18.816 1.00 91.62 116 GLY A C 1
ATOM 958 O O . GLY A 1 116 ? 1.831 -7.001 19.449 1.00 91.62 116 GLY A O 1
ATOM 959 N N . HIS A 1 117 ? 1.532 -5.948 17.478 1.00 91.31 117 HIS A N 1
ATOM 960 C CA . HIS A 1 117 ? 1.503 -7.164 16.649 1.00 91.31 117 HIS A CA 1
ATOM 961 C C . HIS A 1 117 ? 2.445 -7.139 15.443 1.00 91.31 117 HIS A C 1
ATOM 963 O O . HIS A 1 117 ? 2.379 -8.033 14.604 1.00 91.31 117 HIS A O 1
ATOM 969 N N . ASP A 1 118 ? 3.310 -6.129 15.335 1.00 94.25 118 ASP A N 1
ATOM 970 C CA . ASP A 1 118 ? 4.189 -5.918 14.180 1.00 94.25 118 ASP A CA 1
ATOM 971 C C . ASP A 1 118 ? 3.434 -5.861 12.833 1.00 94.25 118 ASP A C 1
ATOM 973 O O . ASP A 1 118 ? 3.933 -6.286 11.789 1.00 94.25 118 ASP A O 1
ATOM 977 N N . ASP A 1 119 ? 2.214 -5.314 12.865 1.00 92.00 119 ASP A N 1
ATOM 978 C CA . ASP A 1 119 ? 1.239 -5.402 11.780 1.00 92.00 119 ASP A CA 1
ATOM 979 C C . ASP A 1 119 ? 1.773 -4.836 10.437 1.00 92.00 119 ASP A C 1
ATOM 981 O O . ASP A 1 119 ? 2.022 -3.626 10.318 1.00 92.00 119 ASP A O 1
ATOM 985 N N . PRO A 1 120 ? 1.929 -5.673 9.389 1.00 93.38 120 PRO A N 1
ATOM 986 C CA . PRO A 1 120 ? 2.455 -5.238 8.096 1.00 93.38 120 PRO A CA 1
ATOM 987 C C . PRO A 1 120 ? 1.513 -4.299 7.340 1.00 93.38 120 PRO A C 1
ATOM 989 O O . PRO A 1 120 ? 1.963 -3.464 6.555 1.00 93.38 120 PRO A O 1
ATOM 992 N N . ARG A 1 121 ? 0.210 -4.390 7.599 1.00 90.69 121 ARG A N 1
ATOM 993 C CA . ARG A 1 121 ? -0.820 -3.555 6.979 1.00 90.69 121 ARG A CA 1
ATOM 994 C C . ARG A 1 121 ? -0.690 -2.126 7.477 1.00 90.69 121 ARG A C 1
ATOM 996 O O . ARG A 1 121 ? -0.722 -1.179 6.695 1.00 90.69 121 ARG A O 1
ATOM 1003 N N . ALA A 1 122 ? -0.476 -1.976 8.782 1.00 94.12 122 ALA A N 1
ATOM 1004 C CA . ALA A 1 122 ? -0.234 -0.685 9.407 1.00 94.12 122 ALA A CA 1
ATOM 1005 C C . ALA A 1 122 ? 1.079 -0.057 8.913 1.00 94.12 122 ALA A C 1
ATOM 1007 O O . ALA A 1 122 ? 1.099 1.130 8.588 1.00 94.12 122 ALA A O 1
ATOM 1008 N N . LYS A 1 123 ? 2.155 -0.849 8.774 1.00 97.00 123 LYS A N 1
ATOM 1009 C CA . LYS A 1 123 ? 3.410 -0.386 8.149 1.00 97.00 123 LYS A CA 1
ATOM 1010 C C . LYS A 1 123 ? 3.155 0.133 6.735 1.00 97.00 123 LYS A C 1
ATOM 1012 O O . LYS A 1 123 ? 3.567 1.245 6.419 1.00 97.00 123 LYS A O 1
ATOM 1017 N N . TYR A 1 124 ? 2.439 -0.637 5.917 1.00 94.44 124 TYR A N 1
ATOM 1018 C CA . TYR A 1 124 ? 2.085 -0.234 4.559 1.00 94.44 124 TYR A CA 1
ATOM 1019 C C . TYR A 1 124 ? 1.317 1.094 4.541 1.00 94.44 124 TYR A C 1
ATOM 1021 O O . TYR A 1 124 ? 1.715 2.006 3.819 1.00 94.44 124 TYR A O 1
ATOM 1029 N N . GLN A 1 125 ? 0.287 1.248 5.383 1.00 93.12 125 GLN A N 1
ATOM 1030 C CA . GLN A 1 125 ? -0.500 2.485 5.425 1.00 93.12 125 GLN A CA 1
ATOM 1031 C C . GLN A 1 125 ? 0.314 3.700 5.871 1.00 93.12 125 GLN A C 1
ATOM 1033 O O . GLN A 1 125 ? 0.215 4.753 5.246 1.00 93.12 125 GLN A O 1
ATOM 1038 N N . ILE A 1 126 ? 1.187 3.564 6.874 1.00 95.69 126 ILE A N 1
ATOM 1039 C CA . ILE A 1 126 ? 2.114 4.646 7.244 1.00 95.69 126 ILE A CA 1
ATOM 1040 C C . ILE A 1 126 ? 3.032 4.993 6.066 1.00 95.69 126 ILE A C 1
ATOM 1042 O O . ILE A 1 126 ? 3.265 6.169 5.791 1.00 95.69 126 ILE A O 1
ATOM 1046 N N . GLY A 1 127 ? 3.525 3.984 5.343 1.00 94.44 127 GLY A N 1
ATOM 1047 C CA . GLY A 1 127 ? 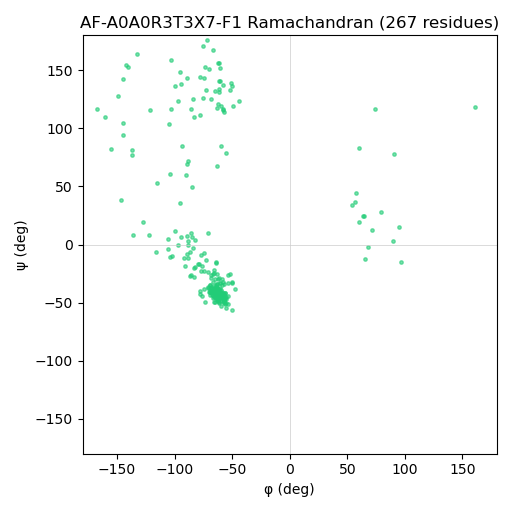4.297 4.186 4.122 1.00 94.44 127 GLY A CA 1
ATOM 1048 C C . GLY A 1 127 ? 3.526 4.994 3.072 1.00 94.44 127 GLY A C 1
ATOM 1049 O O . GLY A 1 127 ? 4.071 5.955 2.538 1.00 94.44 127 GLY A O 1
ATOM 1050 N N . VAL A 1 128 ? 2.257 4.662 2.815 1.00 91.00 128 VAL A N 1
ATOM 1051 C CA . VAL A 1 128 ? 1.385 5.417 1.894 1.00 91.00 128 VAL A CA 1
ATOM 1052 C C . VAL A 1 128 ? 1.217 6.862 2.357 1.00 91.00 128 VAL A C 1
ATOM 1054 O O . VAL A 1 128 ? 1.430 7.780 1.574 1.00 91.00 128 VAL A O 1
ATOM 1057 N N . MET A 1 129 ? 0.910 7.079 3.636 1.00 93.38 129 MET A N 1
ATOM 1058 C CA . MET A 1 129 ? 0.716 8.419 4.203 1.00 93.38 129 MET A CA 1
ATOM 1059 C C . MET A 1 129 ? 1.946 9.314 4.039 1.00 93.38 129 MET A C 1
ATOM 1061 O O . MET A 1 129 ? 1.820 10.487 3.694 1.00 93.38 129 MET A O 1
ATOM 1065 N N . LEU A 1 130 ? 3.137 8.754 4.258 1.00 93.12 130 LEU A N 1
ATOM 1066 C CA . LEU A 1 130 ? 4.410 9.450 4.077 1.00 93.12 130 LEU A CA 1
ATOM 1067 C C . LEU A 1 130 ? 4.736 9.698 2.596 1.00 93.12 130 LEU A C 1
ATOM 1069 O O . LEU A 1 130 ? 5.293 10.737 2.249 1.00 93.12 130 LEU A O 1
ATOM 1073 N N . PHE A 1 131 ? 4.402 8.752 1.718 1.00 88.75 131 PHE A N 1
ATOM 1074 C CA . PHE A 1 131 ? 4.622 8.868 0.276 1.00 88.75 131 PHE A CA 1
ATOM 1075 C C . PHE A 1 131 ? 3.715 9.929 -0.365 1.00 88.75 131 PHE A C 1
ATOM 1077 O O . PHE A 1 131 ? 4.144 10.691 -1.239 1.00 88.75 131 PHE A O 1
ATOM 1084 N N . ASP A 1 132 ? 2.462 9.996 0.085 1.00 86.31 132 ASP A N 1
ATOM 1085 C CA . ASP A 1 132 ? 1.438 10.913 -0.412 1.00 86.31 132 ASP A CA 1
ATOM 1086 C C . ASP A 1 132 ? 1.410 12.274 0.288 1.00 86.31 132 ASP A C 1
ATOM 1088 O O . ASP A 1 132 ? 0.664 13.143 -0.151 1.00 86.31 132 ASP A O 1
ATOM 1092 N N . ASP A 1 133 ? 2.293 12.494 1.269 1.00 90.00 133 ASP A N 1
ATOM 1093 C CA . ASP A 1 133 ? 2.404 13.748 2.031 1.00 90.00 133 ASP A CA 1
ATOM 1094 C C . ASP A 1 133 ? 1.084 14.123 2.734 1.00 90.00 133 ASP A C 1
ATOM 1096 O O . ASP A 1 133 ? 0.617 15.257 2.693 1.00 90.00 133 ASP A O 1
ATOM 1100 N N . LEU A 1 134 ? 0.44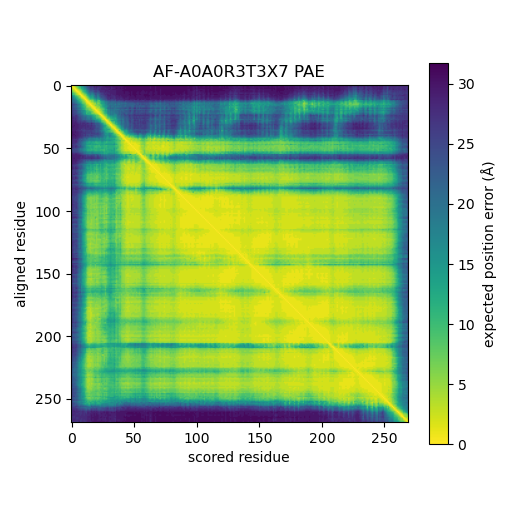4 13.123 3.353 1.00 90.81 134 LEU A N 1
ATOM 1101 C CA . LEU A 1 134 ? -0.863 13.264 4.015 1.00 90.81 134 LEU A CA 1
ATOM 1102 C C . LEU A 1 134 ? -0.761 13.699 5.485 1.00 90.81 134 LEU A C 1
ATOM 1104 O O . LEU A 1 134 ? -1.771 13.996 6.118 1.00 90.81 134 LEU A O 1
ATOM 1108 N N . LEU A 1 135 ? 0.444 13.670 6.050 1.00 94.31 135 LEU A N 1
ATOM 1109 C CA . LEU A 1 135 ? 0.703 13.939 7.462 1.00 94.31 135 LEU A CA 1
ATOM 1110 C C . LEU A 1 135 ? 1.110 15.393 7.686 1.00 94.31 135 LEU A C 1
ATOM 1112 O O . LEU A 1 135 ? 1.765 16.001 6.842 1.00 94.31 135 LEU A O 1
ATOM 1116 N N . ASP A 1 136 ? 0.760 15.940 8.848 1.00 94.00 136 ASP A N 1
ATOM 1117 C CA . ASP A 1 136 ? 1.167 17.294 9.204 1.00 94.00 136 ASP A CA 1
ATOM 1118 C C . ASP A 1 136 ? 2.655 17.375 9.603 1.00 94.00 136 ASP A C 1
ATOM 1120 O O . ASP A 1 136 ? 3.355 16.371 9.778 1.00 94.00 136 ASP A O 1
ATOM 1124 N N . SER A 1 137 ? 3.160 18.602 9.763 1.00 90.44 137 SER A N 1
ATOM 1125 C CA . SER A 1 137 ? 4.567 18.843 10.098 1.00 90.44 137 SER A CA 1
ATOM 1126 C C . SER A 1 137 ? 4.997 18.252 11.444 1.00 90.44 137 SER A C 1
ATOM 1128 O O . SER A 1 137 ? 6.176 17.947 11.626 1.00 90.44 137 SER A O 1
ATOM 1130 N N . GLU A 1 138 ? 4.074 18.130 12.399 1.00 93.88 138 GLU A N 1
ATOM 1131 C CA . GLU A 1 138 ? 4.369 17.619 13.738 1.00 93.88 138 GLU A CA 1
ATOM 1132 C C . GLU A 1 138 ? 4.493 16.092 13.715 1.00 93.88 138 GLU A C 1
ATOM 1134 O O . GLU A 1 138 ? 5.412 15.532 14.321 1.00 93.88 138 GLU A O 1
ATOM 1139 N N . ASP A 1 139 ? 3.633 15.424 12.947 1.00 93.44 139 ASP A N 1
ATOM 1140 C CA . ASP A 1 139 ? 3.646 13.980 12.735 1.00 93.44 139 ASP A CA 1
ATOM 1141 C C . ASP A 1 139 ? 4.929 13.504 12.047 1.00 93.44 139 ASP A C 1
ATOM 1143 O O . ASP A 1 139 ? 5.470 12.440 12.383 1.00 93.44 139 ASP A O 1
ATOM 1147 N N . VAL A 1 140 ? 5.445 14.300 11.103 1.00 94.00 140 VAL A N 1
ATOM 1148 C CA . VAL A 1 140 ? 6.625 13.932 10.309 1.00 94.00 140 VAL A CA 1
ATOM 1149 C C . VAL A 1 140 ? 7.941 14.509 10.815 1.00 94.00 140 VAL A C 1
ATOM 1151 O O . VAL A 1 140 ? 8.986 14.182 10.258 1.00 94.00 140 VAL A O 1
ATOM 1154 N N . LYS A 1 141 ? 7.943 15.295 11.900 1.00 93.19 141 LYS A N 1
ATOM 1155 C CA . LYS A 1 141 ? 9.144 15.982 12.426 1.00 93.19 141 LYS A CA 1
ATOM 1156 C C . LYS A 1 141 ? 10.345 15.067 12.688 1.00 93.19 141 LYS A C 1
ATOM 1158 O O . LYS A 1 141 ? 11.487 15.520 12.712 1.00 93.19 141 LYS A O 1
ATOM 1163 N N . GLN A 1 142 ? 10.086 13.785 12.943 1.00 88.56 142 GLN A N 1
ATOM 1164 C CA . GLN A 1 142 ? 11.112 12.777 13.208 1.00 88.56 142 GLN A CA 1
ATOM 1165 C C . GLN A 1 142 ? 11.798 12.258 11.936 1.00 88.56 142 GLN A C 1
ATOM 1167 O O . GLN A 1 142 ? 12.859 11.641 12.019 1.00 88.56 142 GLN A O 1
ATOM 1172 N N . TYR A 1 143 ? 11.199 12.483 10.767 1.00 88.25 143 TYR A N 1
ATOM 1173 C CA . TYR A 1 143 ? 11.731 12.061 9.483 1.00 88.25 143 TYR A CA 1
ATOM 1174 C C . TYR A 1 143 ? 12.476 13.223 8.838 1.00 88.25 143 TYR A C 1
ATOM 1176 O O . TYR A 1 143 ? 11.916 14.284 8.588 1.00 88.25 143 TYR A O 1
ATOM 1184 N N . GLN A 1 144 ? 13.749 13.001 8.515 1.00 87.25 144 GLN A N 1
ATOM 1185 C CA . GLN A 1 144 ? 14.516 13.963 7.724 1.00 87.25 144 GLN A CA 1
ATOM 1186 C C . GLN A 1 144 ? 13.934 14.122 6.308 1.00 87.25 144 GLN A C 1
ATOM 1188 O O . GLN A 1 144 ? 13.978 15.208 5.741 1.00 87.25 144 GLN A O 1
ATOM 1193 N N . ASP A 1 145 ? 13.416 13.025 5.753 1.00 92.94 145 ASP A N 1
ATOM 1194 C CA . ASP A 1 145 ? 12.746 12.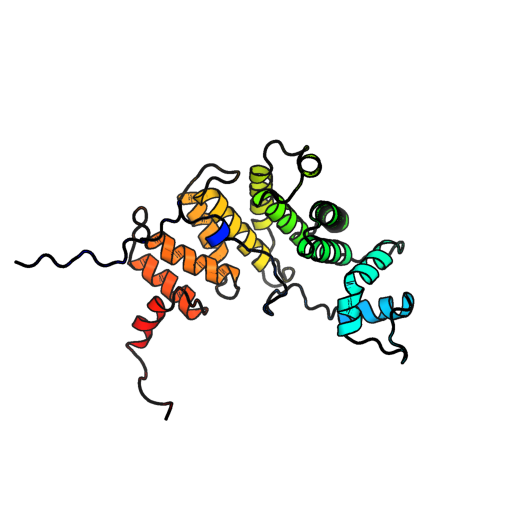953 4.457 1.00 92.94 145 ASP A CA 1
ATOM 1195 C C . ASP A 1 145 ? 11.609 11.913 4.568 1.00 92.94 145 ASP A C 1
ATOM 1197 O O . ASP A 1 145 ? 11.889 10.707 4.634 1.00 92.94 145 ASP A O 1
ATOM 1201 N N . PRO A 1 146 ? 10.340 12.358 4.659 1.00 94.00 146 PRO A N 1
ATOM 1202 C CA . PRO A 1 146 ? 9.182 11.475 4.796 1.00 94.00 146 PRO A CA 1
ATOM 1203 C C . PRO A 1 146 ? 9.041 10.481 3.639 1.00 94.00 146 PRO A C 1
ATOM 1205 O O . PRO A 1 146 ? 8.833 9.291 3.869 1.00 94.00 146 PRO A O 1
ATOM 1208 N N . GLN A 1 147 ? 9.238 10.925 2.396 1.00 92.06 147 GLN A N 1
ATOM 1209 C CA . GLN A 1 147 ? 9.100 10.057 1.224 1.00 92.06 147 GLN A CA 1
ATOM 1210 C C . GLN A 1 147 ? 10.207 9.003 1.182 1.00 92.06 147 GLN A C 1
ATOM 1212 O O . GLN A 1 147 ? 9.963 7.849 0.836 1.00 92.06 147 GLN A O 1
ATOM 1217 N N . LYS A 1 148 ? 11.430 9.354 1.591 1.00 95.75 148 LYS A N 1
ATOM 1218 C CA . LYS A 1 148 ? 12.511 8.371 1.729 1.00 95.75 148 LYS A CA 1
ATOM 1219 C C . LYS A 1 148 ? 12.222 7.355 2.836 1.00 95.75 148 LYS A C 1
ATOM 1221 O O . LYS A 1 148 ? 12.531 6.175 2.679 1.00 95.75 148 LYS A O 1
ATOM 1226 N N . ALA A 1 149 ? 11.613 7.785 3.941 1.00 96.56 149 ALA A N 1
ATOM 1227 C CA . ALA A 1 149 ? 11.149 6.869 4.980 1.00 96.56 149 ALA A CA 1
ATOM 1228 C C . ALA A 1 149 ? 10.065 5.915 4.449 1.00 96.56 149 ALA A C 1
ATOM 1230 O O . ALA A 1 149 ? 10.129 4.719 4.732 1.00 96.56 149 ALA A O 1
ATOM 1231 N N . ALA A 1 150 ? 9.138 6.409 3.621 1.00 95.06 150 ALA A N 1
ATOM 1232 C CA . ALA A 1 150 ? 8.156 5.573 2.935 1.00 95.06 150 ALA A CA 1
ATOM 1233 C C . ALA A 1 150 ? 8.828 4.493 2.076 1.00 95.06 150 ALA A C 1
ATOM 1235 O O . ALA A 1 150 ? 8.489 3.320 2.208 1.00 95.06 150 ALA A O 1
ATOM 1236 N N . VAL A 1 151 ? 9.826 4.859 1.262 1.00 96.38 151 VAL A N 1
ATOM 1237 C CA . VAL A 1 151 ? 10.590 3.904 0.437 1.00 96.38 151 VAL A CA 1
ATOM 1238 C C . VAL A 1 151 ? 11.199 2.792 1.294 1.00 96.38 151 VAL A C 1
ATOM 1240 O O . VAL A 1 151 ? 11.023 1.621 0.970 1.00 96.38 151 VAL A O 1
ATOM 1243 N N . TYR A 1 152 ? 11.836 3.121 2.423 1.00 97.69 152 TYR A N 1
ATOM 1244 C CA . TYR A 1 152 ? 12.401 2.102 3.317 1.00 97.69 152 TYR A CA 1
ATOM 1245 C C . TYR A 1 152 ? 11.348 1.170 3.921 1.00 97.69 152 TYR A C 1
ATOM 1247 O O . TYR A 1 152 ? 11.581 -0.034 4.033 1.00 97.69 152 TYR A O 1
ATOM 1255 N N . ILE A 1 153 ? 10.192 1.712 4.309 1.00 97.31 153 ILE A N 1
ATOM 1256 C CA . ILE A 1 153 ? 9.077 0.910 4.821 1.00 97.31 153 ILE A CA 1
ATOM 1257 C C . ILE A 1 153 ? 8.592 -0.065 3.741 1.00 97.31 153 ILE A C 1
ATOM 1259 O O . ILE A 1 153 ? 8.456 -1.257 4.017 1.00 97.31 153 ILE A O 1
ATOM 1263 N N . MET A 1 154 ? 8.390 0.417 2.510 1.00 96.56 154 MET A N 1
ATOM 1264 C CA . MET A 1 154 ? 7.951 -0.417 1.388 1.00 96.56 154 MET A CA 1
ATOM 1265 C C . MET A 1 154 ? 8.976 -1.507 1.051 1.00 96.56 154 MET A C 1
ATOM 1267 O O . MET A 1 154 ? 8.587 -2.653 0.850 1.00 96.56 154 MET A O 1
ATOM 1271 N N . GLU A 1 155 ? 10.278 -1.191 1.041 1.00 98.00 155 GLU A N 1
ATOM 1272 C CA . GLU A 1 155 ? 11.344 -2.180 0.804 1.00 98.00 155 GLU A CA 1
ATOM 1273 C C . GLU A 1 155 ? 11.338 -3.281 1.877 1.00 98.00 155 GLU A C 1
ATOM 1275 O O . GLU A 1 155 ? 11.490 -4.459 1.554 1.00 98.00 155 GLU A O 1
ATOM 1280 N N . GLY A 1 156 ? 11.096 -2.925 3.144 1.00 98.06 156 GLY A N 1
ATOM 1281 C CA . GLY A 1 156 ? 10.980 -3.895 4.235 1.00 98.06 156 GLY A CA 1
ATOM 1282 C C . GLY A 1 156 ? 9.804 -4.863 4.064 1.00 98.06 156 GLY A C 1
ATOM 1283 O O . GLY A 1 156 ? 9.943 -6.058 4.338 1.00 98.06 156 GLY A O 1
ATOM 1284 N N . LEU A 1 157 ? 8.666 -4.378 3.560 1.00 97.00 157 LEU A N 1
ATOM 1285 C CA . LEU A 1 157 ? 7.467 -5.194 3.336 1.00 97.00 157 LEU A CA 1
ATOM 1286 C C . LEU A 1 157 ? 7.658 -6.270 2.264 1.00 97.00 157 LEU A C 1
ATOM 1288 O O . LEU A 1 157 ? 6.972 -7.284 2.310 1.00 97.00 157 LEU A O 1
ATOM 1292 N N . LEU A 1 158 ? 8.625 -6.120 1.354 1.00 96.81 158 LEU A N 1
ATOM 1293 C CA . LEU A 1 158 ? 8.921 -7.133 0.332 1.00 96.81 158 LEU A CA 1
ATOM 1294 C C . LEU A 1 158 ? 9.417 -8.466 0.915 1.00 96.81 158 LEU A C 1
ATOM 1296 O O . LEU A 1 158 ? 9.427 -9.476 0.214 1.00 96.81 158 LEU A O 1
ATOM 1300 N N . SER A 1 159 ? 9.836 -8.472 2.183 1.00 96.44 159 SER A N 1
ATOM 1301 C CA . SER A 1 159 ? 10.307 -9.667 2.892 1.00 96.44 159 SER A CA 1
ATOM 1302 C C . SER A 1 159 ? 9.193 -10.522 3.505 1.00 96.44 159 SER A C 1
ATOM 1304 O O . SER A 1 159 ? 9.489 -11.574 4.072 1.00 96.44 159 SER A O 1
ATOM 1306 N N . LEU A 1 160 ? 7.927 -10.093 3.409 1.00 93.94 160 LEU A N 1
ATOM 1307 C CA . LEU A 1 160 ? 6.799 -10.863 3.928 1.00 93.94 160 LEU A CA 1
ATOM 1308 C C . LEU A 1 160 ? 6.703 -12.231 3.247 1.00 93.94 160 LEU A C 1
ATOM 1310 O O . LEU A 1 160 ? 6.906 -12.363 2.039 1.00 93.94 160 LEU A O 1
ATOM 1314 N N . ASP A 1 161 ? 6.365 -13.250 4.038 1.00 91.88 161 ASP A N 1
ATOM 1315 C CA . ASP A 1 161 ? 6.134 -14.590 3.513 1.00 91.88 161 ASP A CA 1
ATOM 1316 C C . ASP A 1 161 ? 4.905 -14.592 2.595 1.00 91.88 161 ASP A C 1
ATOM 1318 O O . ASP A 1 161 ? 3.847 -14.064 2.949 1.00 91.88 161 ASP A O 1
ATOM 1322 N N . ARG A 1 162 ? 5.074 -15.191 1.416 1.00 89.00 162 ARG A N 1
ATOM 1323 C CA . ARG A 1 162 ? 4.059 -15.366 0.365 1.00 89.00 162 ARG A CA 1
ATOM 1324 C C . ARG A 1 162 ? 3.858 -16.844 0.009 1.00 89.00 162 ARG A C 1
ATOM 1326 O O . ARG A 1 162 ? 3.231 -17.160 -0.999 1.00 89.00 162 ARG A O 1
ATOM 1333 N N . GLY A 1 163 ? 4.461 -17.753 0.777 1.00 86.25 163 GLY A N 1
ATOM 1334 C CA . GLY A 1 163 ? 4.384 -19.189 0.564 1.00 86.25 163 GLY A CA 1
ATOM 1335 C C . GLY A 1 163 ? 3.020 -19.786 0.910 1.00 86.25 163 GLY A C 1
ATOM 1336 O O . GLY A 1 163 ? 2.110 -19.130 1.418 1.00 86.25 163 GLY A O 1
ATOM 1337 N N . ILE A 1 164 ? 2.881 -21.085 0.648 1.00 83.06 164 ILE A N 1
ATOM 1338 C CA . ILE A 1 164 ? 1.686 -21.846 1.027 1.00 83.06 164 ILE A CA 1
ATOM 1339 C C . ILE A 1 164 ? 1.554 -21.826 2.555 1.00 83.06 164 ILE A C 1
ATOM 1341 O O . ILE A 1 164 ? 2.439 -22.307 3.259 1.00 83.06 164 ILE A O 1
ATOM 1345 N N . GLY A 1 165 ? 0.430 -21.308 3.055 1.00 80.06 165 GLY A N 1
ATOM 1346 C CA . GLY A 1 165 ? 0.164 -21.184 4.492 1.00 80.06 165 GLY A CA 1
ATOM 1347 C C . GLY A 1 165 ? 0.634 -19.869 5.122 1.00 80.06 165 GLY A C 1
ATOM 1348 O O . GLY A 1 165 ? 0.467 -19.705 6.329 1.00 80.06 165 GLY A O 1
ATOM 1349 N N . ALA A 1 166 ? 1.175 -18.936 4.332 1.00 83.38 166 ALA A N 1
ATOM 1350 C CA . ALA A 1 166 ? 1.453 -17.581 4.792 1.00 83.38 166 ALA A CA 1
ATOM 1351 C C . ALA A 1 166 ? 0.160 -16.849 5.221 1.00 83.38 166 ALA A C 1
ATOM 1353 O O . ALA A 1 166 ? -0.929 -17.188 4.738 1.00 83.38 166 ALA A O 1
ATOM 1354 N N . PRO A 1 167 ? 0.257 -15.830 6.101 1.00 81.94 167 PRO A N 1
ATOM 1355 C CA . PRO A 1 167 ? -0.874 -14.976 6.439 1.00 81.94 167 PRO A CA 1
ATOM 1356 C C . PRO A 1 167 ? -1.564 -14.409 5.195 1.00 81.94 167 PRO A C 1
ATOM 1358 O O . PRO A 1 167 ? -0.924 -13.889 4.278 1.00 81.94 167 PRO A O 1
ATOM 1361 N N . LEU A 1 168 ? -2.892 -14.507 5.180 1.00 77.56 168 LEU A N 1
ATOM 1362 C CA . LEU A 1 168 ? -3.722 -13.999 4.095 1.00 77.56 168 LEU A CA 1
ATOM 1363 C C . LEU A 1 168 ? -3.555 -12.476 3.963 1.00 77.56 168 LEU A C 1
ATOM 1365 O O . LEU A 1 168 ? -3.597 -11.767 4.969 1.00 77.56 168 LEU A O 1
ATOM 1369 N N . GLY A 1 169 ? -3.372 -11.980 2.739 1.00 78.94 169 GLY A N 1
ATOM 1370 C CA . GLY A 1 169 ? -3.130 -10.560 2.468 1.00 78.94 169 GLY A CA 1
ATOM 1371 C C . GLY A 1 169 ? -1.651 -10.184 2.305 1.00 78.94 169 GLY A C 1
ATOM 1372 O O . GLY A 1 169 ? -1.353 -9.106 1.796 1.00 78.94 169 GLY A O 1
ATOM 1373 N N . ASN A 1 170 ? -0.698 -11.038 2.709 1.00 86.62 170 ASN A N 1
ATOM 1374 C CA . ASN A 1 170 ? 0.730 -10.710 2.588 1.00 86.62 170 ASN A CA 1
ATOM 1375 C C . ASN A 1 170 ? 1.176 -10.525 1.133 1.00 86.62 170 ASN A C 1
ATOM 1377 O O . ASN A 1 170 ? 1.975 -9.633 0.851 1.00 86.62 170 ASN A O 1
ATOM 1381 N N . ALA A 1 171 ? 0.677 -11.355 0.213 1.00 85.38 171 ALA A N 1
ATOM 1382 C CA . ALA A 1 171 ? 1.009 -11.239 -1.204 1.00 85.38 171 ALA A CA 1
ATOM 1383 C C . ALA A 1 171 ? 0.543 -9.886 -1.761 1.00 85.38 171 ALA A C 1
ATOM 1385 O O . ALA A 1 171 ? 1.320 -9.181 -2.398 1.00 85.38 171 ALA A O 1
ATOM 1386 N N . GLU A 1 172 ? -0.674 -9.476 -1.416 1.00 84.69 172 GLU A N 1
ATOM 1387 C CA . GLU A 1 172 ? -1.274 -8.203 -1.800 1.00 84.69 172 GLU A CA 1
ATOM 1388 C C . GLU A 1 172 ? -0.492 -7.007 -1.240 1.00 84.69 172 GLU A C 1
ATOM 1390 O O . GLU A 1 172 ? -0.276 -6.025 -1.951 1.00 84.69 172 GLU A O 1
ATOM 1395 N N . ILE A 1 173 ? -0.030 -7.086 0.014 1.00 89.56 173 ILE A N 1
ATOM 1396 C CA . ILE A 1 173 ? 0.812 -6.045 0.624 1.00 89.56 173 ILE A CA 1
ATOM 1397 C C . ILE A 1 173 ? 2.152 -5.942 -0.107 1.00 89.56 173 ILE A C 1
ATOM 1399 O O . ILE A 1 173 ? 2.594 -4.833 -0.406 1.00 89.56 173 ILE A O 1
ATOM 1403 N N . VAL A 1 174 ? 2.797 -7.073 -0.413 1.00 92.38 174 VAL A N 1
ATOM 1404 C CA . VAL A 1 174 ? 4.071 -7.094 -1.150 1.00 92.38 174 VAL A CA 1
ATOM 1405 C C . VAL A 1 174 ? 3.898 -6.501 -2.543 1.00 92.38 174 VAL A C 1
ATOM 1407 O O . VAL A 1 174 ? 4.702 -5.667 -2.954 1.00 92.38 174 VAL A O 1
ATOM 1410 N N . GLU A 1 175 ? 2.844 -6.884 -3.260 1.00 89.81 175 GLU A N 1
ATOM 1411 C CA . GLU A 1 175 ? 2.537 -6.351 -4.588 1.00 89.81 175 GLU A CA 1
ATOM 1412 C C . GLU A 1 175 ? 2.291 -4.841 -4.547 1.00 89.81 175 GLU A C 1
ATOM 1414 O O . GLU A 1 175 ? 2.830 -4.102 -5.373 1.00 89.81 175 GLU A O 1
ATOM 1419 N N . ALA A 1 176 ? 1.519 -4.364 -3.566 1.00 89.69 176 ALA A N 1
ATOM 1420 C CA . ALA A 1 176 ? 1.223 -2.944 -3.398 1.00 89.69 176 ALA A CA 1
ATOM 1421 C C . ALA A 1 176 ? 2.474 -2.140 -3.019 1.00 89.69 176 ALA A C 1
ATOM 1423 O O . ALA A 1 176 ? 2.737 -1.083 -3.598 1.00 89.69 176 ALA A O 1
ATOM 1424 N N . ALA A 1 177 ? 3.289 -2.658 -2.096 1.00 93.69 177 ALA A N 1
ATOM 1425 C CA . ALA A 1 177 ? 4.562 -2.054 -1.720 1.00 93.69 177 ALA A CA 1
ATOM 1426 C C . ALA A 1 177 ? 5.522 -1.983 -2.918 1.00 93.69 177 ALA A C 1
ATOM 1428 O O . ALA A 1 177 ? 6.112 -0.934 -3.177 1.00 93.69 177 ALA A O 1
ATOM 1429 N N . ALA A 1 178 ? 5.624 -3.062 -3.697 1.00 95.69 178 ALA A N 1
ATOM 1430 C CA . ALA A 1 178 ? 6.432 -3.107 -4.910 1.00 95.69 178 ALA A CA 1
ATOM 1431 C C . ALA A 1 178 ? 5.938 -2.110 -5.971 1.00 95.69 178 ALA A C 1
ATOM 1433 O O . ALA A 1 178 ? 6.746 -1.417 -6.588 1.00 95.69 178 ALA A O 1
ATOM 1434 N N . TYR A 1 179 ? 4.626 -1.957 -6.153 1.00 91.69 179 TYR A N 1
ATOM 1435 C CA . TYR A 1 179 ? 4.105 -0.965 -7.091 1.00 91.69 179 TYR A CA 1
ATOM 1436 C C . TYR A 1 179 ? 4.410 0.476 -6.644 1.00 91.69 179 TYR A C 1
ATOM 1438 O O . TYR A 1 179 ? 4.812 1.306 -7.461 1.00 91.69 179 TYR A O 1
ATOM 1446 N N . ASN A 1 180 ? 4.298 0.783 -5.348 1.00 91.50 180 ASN A N 1
ATOM 1447 C CA . ASN A 1 180 ? 4.681 2.101 -4.828 1.00 91.50 180 ASN A CA 1
ATOM 1448 C C . ASN A 1 180 ? 6.185 2.367 -4.993 1.00 91.50 180 ASN A C 1
ATOM 1450 O O . ASN A 1 180 ? 6.578 3.482 -5.334 1.00 91.50 180 ASN A O 1
ATOM 1454 N N . LEU A 1 181 ? 7.032 1.346 -4.829 1.00 95.56 181 LEU A N 1
ATOM 1455 C CA . LEU A 1 181 ? 8.463 1.454 -5.125 1.00 95.56 181 LEU A CA 1
ATOM 1456 C C . LEU A 1 181 ? 8.720 1.705 -6.612 1.00 95.56 181 LEU A C 1
ATOM 1458 O O . LEU A 1 181 ? 9.552 2.545 -6.947 1.00 95.56 181 LEU A O 1
ATOM 1462 N N . PHE A 1 182 ? 7.990 1.046 -7.512 1.00 93.62 182 PHE A N 1
ATOM 1463 C CA . PHE A 1 182 ? 8.047 1.365 -8.938 1.00 93.62 182 PHE A CA 1
ATOM 1464 C C . PHE A 1 182 ? 7.783 2.860 -9.183 1.00 93.62 182 PHE A C 1
ATOM 1466 O O . PHE A 1 182 ? 8.621 3.525 -9.794 1.00 93.62 182 PHE A O 1
ATOM 1473 N N . LEU A 1 183 ? 6.699 3.416 -8.631 1.00 88.62 183 LEU A N 1
ATOM 1474 C CA . LEU A 1 183 ? 6.392 4.847 -8.754 1.00 88.62 183 LEU A CA 1
ATOM 1475 C C . LEU A 1 183 ? 7.497 5.733 -8.157 1.00 88.62 183 LEU A C 1
ATOM 1477 O O . LEU A 1 183 ? 7.890 6.727 -8.769 1.00 88.62 183 LEU A O 1
ATOM 1481 N N . ALA A 1 184 ? 8.041 5.352 -6.997 1.00 92.06 184 ALA A N 1
ATOM 1482 C CA . ALA A 1 184 ? 9.142 6.060 -6.346 1.00 92.06 184 ALA A CA 1
ATOM 1483 C C . ALA A 1 184 ? 10.358 6.202 -7.274 1.00 92.06 184 ALA A C 1
ATOM 1485 O O . ALA A 1 184 ? 10.922 7.288 -7.407 1.00 92.06 184 ALA A O 1
ATOM 1486 N N . TYR A 1 185 ? 10.740 5.122 -7.959 1.00 93.94 185 TYR A N 1
ATOM 1487 C CA . TYR A 1 185 ? 11.893 5.105 -8.861 1.00 93.94 185 TYR A CA 1
ATOM 1488 C C . TYR A 1 185 ? 11.599 5.664 -10.262 1.00 93.94 185 TYR A C 1
ATOM 1490 O O . TYR A 1 185 ? 12.543 6.071 -10.940 1.00 93.94 185 TYR A O 1
ATOM 1498 N N . VAL A 1 186 ? 10.336 5.739 -10.693 1.00 87.38 186 VAL A N 1
ATOM 1499 C CA . VAL A 1 186 ? 9.948 6.438 -11.934 1.00 87.38 186 VAL A CA 1
ATOM 1500 C C . VAL A 1 186 ? 9.952 7.952 -11.745 1.00 87.38 186 VAL A C 1
ATOM 1502 O O . VAL A 1 186 ? 10.475 8.663 -12.599 1.00 87.38 186 VAL A O 1
ATOM 1505 N N . HIS A 1 187 ? 9.409 8.451 -10.633 1.00 85.19 187 HIS A N 1
ATOM 1506 C CA . HIS A 1 187 ? 9.207 9.891 -10.420 1.00 85.19 187 HIS A CA 1
ATOM 1507 C C . HIS A 1 187 ? 10.241 10.541 -9.495 1.00 85.19 187 HIS A C 1
ATOM 1509 O O . HIS A 1 187 ? 10.300 11.763 -9.388 1.00 85.19 187 HIS A O 1
ATOM 1515 N N . GLY A 1 188 ? 11.069 9.740 -8.827 1.00 88.75 188 GLY A N 1
ATOM 1516 C CA . GLY A 1 188 ? 12.080 10.234 -7.901 1.00 88.75 188 GLY A CA 1
ATOM 1517 C C . GLY A 1 188 ? 11.535 10.620 -6.519 1.00 88.75 188 GLY A C 1
ATOM 1518 O O . GLY A 1 188 ? 12.096 11.498 -5.867 1.00 88.75 188 GLY A O 1
ATOM 1519 N N . TYR A 1 189 ? 10.440 10.001 -6.070 1.00 86.50 189 TYR A N 1
ATOM 1520 C CA . TYR A 1 189 ? 9.825 10.279 -4.766 1.00 86.50 189 TYR A CA 1
ATOM 1521 C C . TYR A 1 189 ? 10.525 9.487 -3.664 1.00 86.50 189 TYR A C 1
ATOM 1523 O O . TYR A 1 189 ? 10.443 8.262 -3.623 1.00 86.50 189 TYR A O 1
ATOM 1531 N N . GLY A 1 190 ? 11.275 10.176 -2.799 1.00 88.62 190 GLY A N 1
ATOM 1532 C CA . GLY A 1 190 ? 12.062 9.546 -1.729 1.00 88.62 190 GLY A CA 1
ATOM 1533 C C . GLY A 1 190 ? 13.250 8.694 -2.199 1.00 88.62 190 GLY A C 1
ATOM 1534 O O . GLY A 1 190 ? 14.011 8.177 -1.380 1.00 88.62 190 GLY A O 1
ATOM 1535 N N . ALA A 1 191 ? 13.444 8.551 -3.511 1.00 93.81 191 ALA A N 1
ATOM 1536 C CA . ALA A 1 191 ? 14.514 7.783 -4.130 1.00 93.81 191 ALA A CA 1
ATOM 1537 C C . ALA A 1 191 ? 15.021 8.487 -5.392 1.00 93.81 191 ALA A C 1
ATOM 1539 O O . ALA A 1 191 ? 14.301 9.232 -6.044 1.00 93.81 191 ALA A O 1
ATOM 1540 N N . LYS A 1 192 ? 16.277 8.243 -5.778 1.00 95.75 192 LYS A N 1
ATOM 1541 C CA . LYS A 1 192 ? 16.785 8.727 -7.068 1.00 95.75 192 LYS A CA 1
ATOM 1542 C C . LYS A 1 192 ? 16.167 7.897 -8.194 1.00 95.75 192 LYS A C 1
ATOM 1544 O O . LYS A 1 192 ? 16.222 6.671 -8.120 1.00 95.75 192 LYS A O 1
ATOM 1549 N N . MET A 1 193 ? 15.669 8.560 -9.240 1.00 93.88 193 MET A N 1
ATOM 1550 C CA . MET A 1 193 ? 15.093 7.893 -10.412 1.00 93.88 193 MET A CA 1
ATOM 1551 C C . MET A 1 193 ? 16.013 6.800 -10.976 1.00 93.88 193 MET A C 1
ATOM 1553 O O . MET A 1 193 ? 17.229 6.997 -11.088 1.00 93.88 193 MET A O 1
ATOM 1557 N N . SER A 1 194 ? 15.432 5.652 -11.323 1.00 95.56 194 SER A N 1
ATOM 1558 C CA . SER A 1 194 ? 16.151 4.504 -11.883 1.00 95.56 194 SER A CA 1
ATOM 1559 C C . SER A 1 194 ? 15.187 3.560 -12.599 1.00 95.56 194 SER A C 1
ATOM 1561 O O . SER A 1 194 ? 14.424 2.849 -11.948 1.00 95.56 194 SER A O 1
ATOM 1563 N N . ASP A 1 195 ? 15.271 3.501 -13.930 1.00 92.19 195 ASP A N 1
ATOM 1564 C CA . ASP A 1 195 ? 14.426 2.606 -14.733 1.00 92.19 195 ASP A CA 1
ATOM 1565 C C . ASP A 1 195 ? 14.696 1.124 -14.417 1.00 92.19 195 ASP A C 1
ATOM 1567 O O . ASP A 1 195 ? 13.777 0.311 -14.399 1.00 92.19 195 ASP A O 1
ATOM 1571 N N . GLU A 1 196 ? 15.946 0.765 -14.099 1.00 95.62 196 GLU A N 1
ATOM 1572 C CA . GLU A 1 196 ? 16.327 -0.595 -13.692 1.00 95.62 196 GLU A CA 1
ATOM 1573 C C . GLU A 1 196 ? 15.600 -1.025 -12.411 1.00 95.62 196 GLU A C 1
ATOM 1575 O O . GLU A 1 196 ? 14.983 -2.093 -12.370 1.00 95.62 196 GLU A O 1
ATOM 1580 N N . LYS A 1 197 ? 15.635 -0.181 -11.372 1.00 96.81 197 LYS A N 1
ATOM 1581 C CA . LYS A 1 197 ? 14.946 -0.461 -10.108 1.00 96.81 197 LYS A CA 1
ATOM 1582 C C . LYS A 1 197 ? 13.432 -0.390 -10.260 1.00 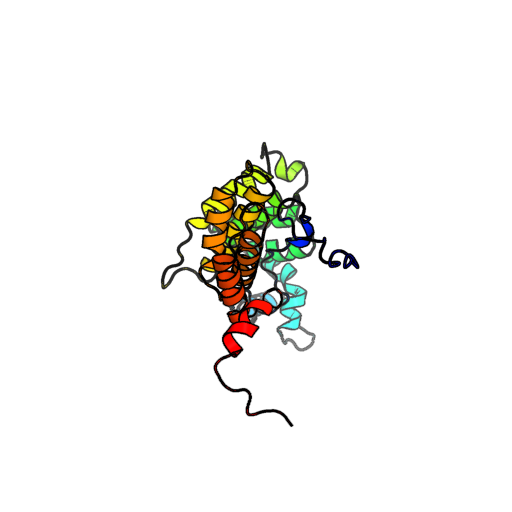96.81 197 LYS A C 1
ATOM 1584 O O . LYS A 1 197 ? 12.740 -1.254 -9.731 1.00 96.81 197 LYS A O 1
ATOM 1589 N N . ALA A 1 198 ? 12.925 0.586 -11.011 1.00 93.62 198 ALA A N 1
ATOM 1590 C CA . ALA A 1 198 ? 11.507 0.681 -11.330 1.00 93.62 198 ALA A CA 1
ATOM 1591 C C . ALA A 1 198 ? 11.012 -0.620 -11.982 1.00 93.62 198 ALA A C 1
ATOM 1593 O O . ALA A 1 198 ? 10.061 -1.231 -11.498 1.00 93.62 198 ALA A O 1
ATOM 1594 N N . LEU A 1 199 ? 11.711 -1.105 -13.011 1.00 94.62 199 LEU A N 1
ATOM 1595 C CA . LEU A 1 199 ? 11.374 -2.349 -13.695 1.00 94.62 199 LEU A CA 1
ATOM 1596 C C . LEU A 1 199 ? 11.487 -3.577 -12.780 1.00 94.62 199 LEU A C 1
ATOM 1598 O O . LEU A 1 199 ? 10.691 -4.506 -12.901 1.00 94.62 199 LEU A O 1
ATOM 1602 N N . HIS A 1 200 ? 12.468 -3.607 -11.875 1.00 96.81 200 HIS A N 1
ATOM 1603 C CA . HIS A 1 200 ? 12.599 -4.680 -10.890 1.00 96.81 200 HIS A CA 1
ATOM 1604 C C . HIS A 1 200 ? 11.364 -4.775 -9.986 1.00 96.81 200 HIS A C 1
ATOM 1606 O O . HIS A 1 200 ? 10.755 -5.841 -9.903 1.00 96.81 200 HIS A O 1
ATOM 1612 N N . TYR A 1 201 ? 10.956 -3.668 -9.365 1.00 97.19 201 TYR A N 1
ATOM 1613 C CA . TYR A 1 201 ? 9.794 -3.664 -8.476 1.00 97.19 201 TYR A CA 1
ATOM 1614 C C . TYR A 1 201 ? 8.476 -3.862 -9.230 1.00 97.19 201 TYR A C 1
ATOM 1616 O O . TYR A 1 201 ? 7.592 -4.568 -8.751 1.00 97.19 201 TYR A O 1
ATOM 1624 N N . LEU A 1 202 ? 8.366 -3.336 -10.452 1.00 93.50 202 LEU 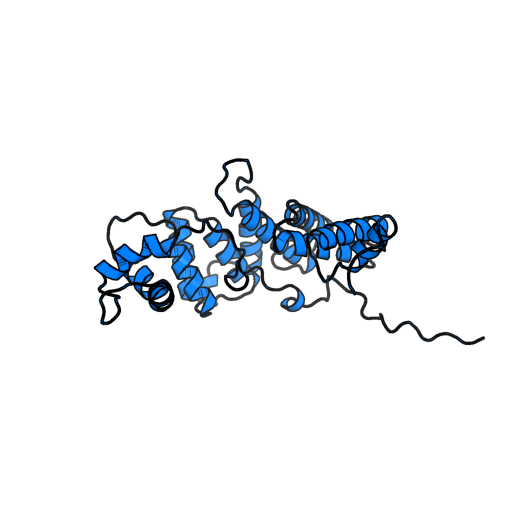A N 1
ATOM 1625 C CA . LEU A 1 202 ? 7.182 -3.548 -11.280 1.00 93.50 202 LEU A CA 1
ATOM 1626 C C . LEU A 1 202 ? 6.980 -5.027 -11.638 1.00 93.50 202 LEU A C 1
ATOM 1628 O O . LEU A 1 202 ? 5.843 -5.487 -11.711 1.00 93.50 202 LEU A O 1
ATOM 1632 N N . LYS A 1 203 ? 8.067 -5.792 -11.818 1.00 95.00 203 LYS A N 1
ATOM 1633 C CA . LYS A 1 203 ? 7.983 -7.246 -12.021 1.00 95.00 203 LYS A CA 1
ATOM 1634 C C . LYS A 1 203 ? 7.401 -7.942 -10.800 1.00 95.00 203 LYS A C 1
ATOM 1636 O O . LYS A 1 203 ? 6.478 -8.720 -10.981 1.00 95.00 203 LYS A O 1
ATOM 1641 N N . ILE A 1 204 ? 7.887 -7.617 -9.597 1.00 94.94 204 ILE A N 1
ATOM 1642 C CA . ILE A 1 204 ? 7.381 -8.185 -8.334 1.00 94.94 204 ILE A CA 1
ATOM 1643 C C . ILE A 1 204 ? 5.880 -7.909 -8.192 1.00 94.94 204 ILE A C 1
ATOM 1645 O O . ILE A 1 204 ? 5.110 -8.820 -7.905 1.00 94.94 204 ILE A O 1
ATOM 1649 N N . ALA A 1 205 ? 5.451 -6.670 -8.454 1.00 92.19 205 ALA A N 1
ATOM 1650 C CA . ALA A 1 205 ? 4.043 -6.293 -8.376 1.00 92.19 205 ALA A CA 1
ATOM 1651 C C . ALA A 1 205 ? 3.156 -7.053 -9.381 1.00 92.19 205 ALA A C 1
ATOM 1653 O O . ALA A 1 205 ? 1.984 -7.279 -9.106 1.00 92.19 205 ALA A O 1
ATOM 1654 N N . ALA A 1 206 ? 3.695 -7.455 -10.536 1.00 91.38 206 ALA A N 1
ATOM 1655 C CA . ALA A 1 206 ? 2.955 -8.127 -11.604 1.00 91.38 206 ALA A CA 1
ATOM 1656 C C . ALA A 1 206 ? 2.857 -9.662 -11.457 1.00 91.38 206 ALA A C 1
ATOM 1658 O O . ALA A 1 206 ? 2.157 -10.284 -12.259 1.00 91.38 206 ALA A O 1
ATOM 1659 N N . GLU A 1 207 ? 3.543 -10.274 -10.479 1.00 82.44 207 GLU A N 1
ATOM 1660 C CA . GLU A 1 207 ? 3.761 -11.732 -10.397 1.00 82.44 207 GLU A CA 1
ATOM 1661 C C . GLU A 1 207 ? 2.477 -12.574 -10.277 1.00 82.44 207 GLU A C 1
ATOM 1663 O O . GLU A 1 207 ? 2.420 -13.652 -10.865 1.00 82.44 207 GLU A O 1
ATOM 1668 N N . SER A 1 208 ? 1.457 -12.132 -9.531 1.00 74.44 208 SER A N 1
ATOM 1669 C CA . SER A 1 208 ? 0.295 -12.988 -9.221 1.00 74.44 208 SER A CA 1
ATOM 1670 C C . SER A 1 208 ? -0.819 -12.978 -10.268 1.00 74.44 208 SER A C 1
ATOM 1672 O O . SER A 1 208 ? -1.579 -13.942 -10.345 1.00 74.44 208 SER A O 1
ATOM 1674 N N . GLY A 1 209 ? -0.959 -11.893 -11.037 1.00 67.69 209 GLY A N 1
ATOM 1675 C CA . GLY A 1 209 ? -1.990 -11.695 -12.067 1.00 67.69 209 GLY A CA 1
ATOM 1676 C C . GLY A 1 209 ? -3.446 -11.616 -11.588 1.00 67.69 209 GLY A C 1
ATOM 1677 O O . GLY A 1 209 ? -4.296 -11.163 -12.342 1.00 67.69 209 GLY A O 1
ATOM 1678 N N . ASN A 1 210 ? -3.750 -11.975 -10.341 1.00 69.19 210 ASN A N 1
ATOM 1679 C CA . ASN A 1 210 ? -5.126 -12.147 -9.863 1.00 69.19 210 ASN A CA 1
ATOM 1680 C C . ASN A 1 210 ? -5.622 -11.023 -8.940 1.00 69.19 210 ASN A C 1
ATOM 1682 O O . ASN A 1 210 ? -6.785 -11.030 -8.532 1.00 69.19 210 ASN A O 1
ATOM 1686 N N . THR A 1 211 ? -4.769 -10.059 -8.593 1.00 76.50 211 THR A N 1
ATOM 1687 C CA . THR A 1 211 ? -5.140 -8.917 -7.753 1.00 76.50 211 THR A CA 1
ATOM 1688 C C . THR A 1 211 ? -5.333 -7.665 -8.610 1.00 76.50 211 THR A C 1
ATOM 1690 O O . THR A 1 211 ? -4.806 -7.529 -9.717 1.00 76.50 211 THR A O 1
ATOM 1693 N N . LYS A 1 212 ? -6.075 -6.678 -8.089 1.00 78.75 212 LYS A N 1
ATOM 1694 C CA . LYS A 1 212 ? -6.183 -5.362 -8.748 1.00 78.75 212 LYS A CA 1
ATOM 1695 C C . LYS A 1 212 ? -4.814 -4.693 -8.904 1.00 78.75 212 LYS A C 1
ATOM 1697 O O . LYS A 1 212 ? -4.622 -3.916 -9.836 1.00 78.75 212 LYS A O 1
ATOM 1702 N N . VAL A 1 213 ? -3.883 -4.982 -7.994 1.00 81.88 213 VAL A N 1
ATOM 1703 C CA . VAL A 1 213 ? -2.524 -4.438 -8.024 1.00 81.88 213 VAL A CA 1
ATOM 1704 C C . VAL A 1 213 ? -1.706 -5.082 -9.122 1.00 81.88 213 VAL A C 1
ATOM 1706 O O . VAL A 1 213 ? -1.155 -4.363 -9.954 1.00 81.88 213 VAL A O 1
ATOM 1709 N N . SER A 1 214 ? -1.702 -6.410 -9.198 1.00 84.25 214 SER A N 1
ATOM 1710 C CA . SER A 1 214 ? -0.991 -7.121 -10.254 1.00 84.25 214 SER A CA 1
ATOM 1711 C C . SER A 1 214 ? -1.515 -6.763 -11.637 1.00 84.25 214 SER A C 1
ATOM 1713 O O . SER A 1 214 ? -0.729 -6.579 -12.561 1.00 84.25 214 SER A O 1
ATOM 1715 N N . LEU A 1 215 ? -2.828 -6.562 -11.775 1.00 85.44 215 LEU A N 1
ATOM 1716 C CA . LEU A 1 215 ? -3.441 -6.134 -13.029 1.00 85.44 215 LEU A CA 1
ATOM 1717 C C . LEU A 1 215 ? -2.931 -4.762 -13.501 1.00 85.44 215 LEU A C 1
ATOM 1719 O O . LEU A 1 215 ? -2.571 -4.572 -14.670 1.00 85.44 215 LEU A O 1
ATOM 1723 N N . LYS A 1 216 ? -2.872 -3.796 -12.578 1.00 83.88 216 LYS A N 1
ATOM 1724 C CA . LYS A 1 216 ? -2.303 -2.470 -12.843 1.00 83.88 216 LYS A CA 1
ATOM 1725 C C . LYS A 1 216 ? -0.807 -2.558 -13.135 1.00 83.88 216 LYS A C 1
ATOM 1727 O O . LYS A 1 216 ? -0.344 -1.904 -14.064 1.00 83.88 216 LYS A O 1
ATOM 1732 N N . ALA A 1 217 ? -0.063 -3.388 -12.405 1.00 89.50 217 ALA A N 1
ATOM 1733 C CA . ALA A 1 217 ? 1.362 -3.610 -12.635 1.00 89.50 217 ALA A CA 1
ATOM 1734 C C . ALA A 1 217 ? 1.640 -4.188 -14.031 1.00 89.50 217 ALA A C 1
ATOM 1736 O O . ALA A 1 217 ? 2.509 -3.685 -14.739 1.00 89.50 217 ALA A O 1
ATOM 1737 N N . GLN A 1 218 ? 0.859 -5.176 -14.476 1.00 91.19 218 GLN A N 1
ATOM 1738 C CA . GLN A 1 218 ? 0.948 -5.739 -15.828 1.00 91.19 218 GLN A CA 1
ATOM 1739 C C . GLN A 1 218 ? 0.624 -4.689 -16.901 1.00 91.19 218 GLN A C 1
ATOM 1741 O O . GLN A 1 218 ? 1.340 -4.571 -17.896 1.00 91.19 218 GLN A O 1
ATOM 1746 N N . THR A 1 219 ? -0.403 -3.866 -16.672 1.00 88.25 219 THR A N 1
ATOM 1747 C CA . THR A 1 219 ? -0.752 -2.754 -17.570 1.00 88.25 219 THR A CA 1
ATOM 1748 C C . THR A 1 219 ? 0.384 -1.734 -17.655 1.00 88.25 219 THR A C 1
ATOM 1750 O O . THR A 1 219 ? 0.825 -1.382 -18.749 1.00 88.25 219 THR A O 1
ATOM 1753 N N . ALA A 1 220 ? 0.917 -1.303 -16.509 1.00 89.31 220 ALA A N 1
ATOM 1754 C CA . ALA A 1 220 ? 2.048 -0.386 -16.432 1.00 89.31 220 ALA A CA 1
ATOM 1755 C C . ALA A 1 220 ? 3.304 -0.968 -17.096 1.00 89.31 220 ALA A C 1
ATOM 1757 O O . ALA A 1 220 ? 4.062 -0.228 -17.714 1.00 89.31 220 ALA A O 1
ATOM 1758 N N . MET A 1 221 ? 3.499 -2.288 -17.045 1.00 92.00 221 MET A N 1
ATOM 1759 C CA . MET A 1 221 ? 4.596 -2.972 -17.726 1.00 92.00 221 MET A CA 1
ATOM 1760 C C . MET A 1 221 ? 4.449 -2.923 -19.253 1.00 92.00 221 MET A C 1
ATOM 1762 O O . MET A 1 221 ? 5.416 -2.634 -19.960 1.00 92.00 221 MET A O 1
ATOM 1766 N N . GLY A 1 222 ? 3.237 -3.149 -19.771 1.00 90.62 222 GLY A N 1
ATOM 1767 C CA . GLY A 1 222 ? 2.936 -2.994 -21.197 1.00 90.62 222 GLY A CA 1
ATOM 1768 C C . GLY A 1 222 ? 3.201 -1.569 -21.683 1.00 90.62 222 GLY A C 1
ATOM 1769 O O . GLY A 1 222 ? 3.855 -1.358 -22.709 1.00 90.62 222 GLY A O 1
ATOM 1770 N N . LEU A 1 223 ? 2.789 -0.583 -20.886 1.00 87.56 223 LEU A N 1
ATOM 1771 C CA . LEU A 1 223 ? 3.014 0.823 -21.194 1.00 87.56 223 LEU A CA 1
ATOM 1772 C C . LEU A 1 223 ? 4.490 1.234 -21.062 1.00 87.56 223 LEU A C 1
ATOM 1774 O O . LEU A 1 223 ? 4.985 1.994 -21.892 1.00 87.56 223 LEU A O 1
ATOM 1778 N N . PHE A 1 224 ? 5.221 0.684 -20.087 1.00 88.56 224 PHE A N 1
ATOM 1779 C CA . PHE A 1 224 ? 6.666 0.876 -19.944 1.00 88.56 224 PHE A CA 1
ATOM 1780 C C . PHE A 1 224 ? 7.395 0.460 -21.218 1.00 88.56 224 PHE A C 1
ATOM 1782 O O . PHE A 1 224 ? 8.112 1.272 -21.797 1.00 88.56 224 PHE A O 1
ATOM 1789 N N . TYR A 1 225 ? 7.133 -0.739 -21.738 1.00 91.00 225 TYR A N 1
ATOM 1790 C CA . TYR A 1 225 ? 7.720 -1.198 -23.003 1.00 91.00 225 TYR A CA 1
ATOM 1791 C C . TYR A 1 225 ? 7.122 -0.547 -24.259 1.00 91.00 225 TYR A C 1
ATOM 1793 O O . TYR A 1 225 ? 7.645 -0.739 -25.355 1.00 91.00 225 TYR A O 1
ATOM 1801 N N . SER A 1 226 ? 6.052 0.237 -24.124 1.00 88.38 226 SER A N 1
ATOM 1802 C CA . SER A 1 226 ? 5.502 1.071 -25.201 1.00 88.38 226 SER A CA 1
ATOM 1803 C C . SER A 1 226 ? 6.094 2.488 -25.203 1.00 88.38 226 SER A C 1
ATOM 1805 O O . SER A 1 226 ? 5.901 3.234 -26.166 1.00 88.38 226 SER A O 1
ATOM 1807 N N . SER A 1 227 ? 6.813 2.868 -24.139 1.00 84.44 227 SER A N 1
ATOM 1808 C CA . SER A 1 227 ? 7.454 4.180 -24.001 1.00 84.44 227 SER A CA 1
ATOM 1809 C C . SER A 1 227 ? 8.639 4.342 -24.957 1.00 84.44 227 SER A C 1
ATOM 1811 O O . SER A 1 227 ? 9.296 3.367 -25.316 1.00 84.44 227 SER A O 1
ATOM 1813 N N . LEU A 1 228 ? 8.932 5.583 -25.369 1.00 83.81 228 LEU A N 1
ATOM 1814 C CA . LEU A 1 228 ? 9.996 5.879 -26.343 1.00 83.81 228 LEU A CA 1
ATOM 1815 C C . LEU A 1 228 ? 11.374 5.390 -25.879 1.00 83.81 228 LEU A C 1
ATOM 1817 O O . LEU A 1 228 ? 12.129 4.844 -26.682 1.00 83.81 228 LEU A O 1
ATOM 1821 N N . ASP A 1 229 ? 11.672 5.559 -24.591 1.00 83.81 229 ASP A N 1
ATOM 1822 C CA . ASP A 1 229 ? 12.976 5.232 -24.008 1.00 83.81 229 ASP A CA 1
ATOM 1823 C C . ASP A 1 229 ? 13.188 3.716 -23.838 1.00 83.81 229 ASP A C 1
ATOM 1825 O O . ASP A 1 229 ? 14.324 3.248 -23.787 1.00 83.81 229 ASP A O 1
ATOM 1829 N N . HIS A 1 230 ? 12.104 2.936 -23.778 1.00 87.06 230 HIS A N 1
ATOM 1830 C CA . HIS A 1 230 ? 12.132 1.503 -23.453 1.00 87.06 230 HIS A CA 1
ATOM 1831 C C . HIS A 1 230 ? 11.415 0.638 -24.493 1.00 87.06 230 HIS A C 1
ATOM 1833 O O . HIS A 1 230 ? 11.027 -0.494 -24.194 1.00 87.06 230 HIS A O 1
ATOM 1839 N N . PHE A 1 231 ? 11.219 1.179 -25.696 1.00 89.62 231 PHE A N 1
ATOM 1840 C CA . PHE A 1 231 ? 10.355 0.597 -26.712 1.00 89.62 231 PHE A CA 1
ATOM 1841 C C . PHE A 1 231 ? 10.771 -0.837 -27.073 1.00 89.62 231 PHE A C 1
ATOM 1843 O O . PHE A 1 231 ? 11.829 -1.074 -27.658 1.00 89.62 231 PHE A O 1
ATOM 1850 N N . ASP A 1 232 ? 9.904 -1.793 -26.757 1.00 94.62 232 ASP A N 1
ATOM 1851 C CA . ASP A 1 232 ? 10.027 -3.205 -27.106 1.00 94.62 232 ASP A CA 1
ATOM 1852 C C . ASP A 1 232 ? 8.624 -3.746 -27.382 1.00 94.62 232 ASP A C 1
ATOM 1854 O O . ASP A 1 232 ? 7.893 -4.146 -26.475 1.00 94.62 232 ASP A O 1
ATOM 1858 N N . LEU A 1 233 ? 8.236 -3.743 -28.659 1.00 90.31 233 LEU A N 1
ATOM 1859 C CA . LEU A 1 233 ? 6.890 -4.130 -29.081 1.00 90.31 233 LEU A CA 1
ATOM 1860 C C . LEU A 1 233 ? 6.529 -5.562 -28.657 1.00 90.31 233 LEU A C 1
ATOM 1862 O O . LEU A 1 233 ? 5.375 -5.824 -28.328 1.00 90.31 233 LEU A O 1
ATOM 1866 N N . GLY A 1 234 ? 7.504 -6.479 -28.646 1.00 93.25 234 GLY A N 1
ATOM 1867 C CA . GLY A 1 234 ? 7.280 -7.869 -28.252 1.00 93.25 234 GLY A CA 1
ATOM 1868 C C . GLY A 1 234 ? 6.927 -7.980 -26.771 1.00 93.25 234 GLY A C 1
ATOM 1869 O O . GLY A 1 234 ? 5.944 -8.631 -26.416 1.00 93.25 234 GLY A O 1
ATOM 1870 N N . LYS A 1 235 ? 7.678 -7.290 -25.906 1.00 93.62 235 LYS A N 1
ATOM 1871 C CA . LYS A 1 235 ? 7.376 -7.248 -24.468 1.00 93.62 235 LYS A CA 1
ATOM 1872 C C . LYS A 1 235 ? 6.115 -6.449 -24.164 1.00 93.62 235 LYS A C 1
ATOM 1874 O O . LYS A 1 235 ? 5.324 -6.888 -23.337 1.00 93.62 235 LYS A O 1
ATOM 1879 N N . ALA A 1 236 ? 5.899 -5.320 -24.834 1.00 91.94 236 ALA A N 1
ATOM 1880 C CA . ALA A 1 236 ? 4.680 -4.531 -24.683 1.00 91.94 236 ALA A CA 1
ATOM 1881 C C . ALA A 1 236 ? 3.437 -5.369 -25.009 1.00 91.94 236 ALA A C 1
ATOM 1883 O O . ALA A 1 236 ? 2.500 -5.427 -24.213 1.00 91.94 236 ALA A O 1
ATOM 1884 N N . PHE A 1 237 ? 3.458 -6.078 -26.143 1.00 91.94 237 PHE A N 1
ATOM 1885 C CA . PHE A 1 237 ? 2.372 -6.963 -26.550 1.00 91.94 237 PHE A CA 1
ATOM 1886 C C . PHE A 1 237 ? 2.146 -8.099 -25.546 1.00 91.94 237 PHE A C 1
ATOM 1888 O O . PHE A 1 237 ? 1.003 -8.353 -25.169 1.00 91.94 237 PHE A O 1
ATOM 1895 N N . TYR A 1 238 ? 3.220 -8.742 -25.076 1.00 92.81 238 TYR A N 1
ATOM 1896 C CA . TYR A 1 238 ? 3.140 -9.778 -24.044 1.00 92.81 238 TYR A CA 1
ATOM 1897 C C . TYR A 1 238 ? 2.432 -9.262 -22.782 1.00 92.81 238 TYR A C 1
ATOM 1899 O O . TYR A 1 238 ? 1.416 -9.815 -22.375 1.00 92.81 238 TYR A O 1
ATOM 1907 N N . TRP A 1 239 ? 2.898 -8.153 -22.206 1.00 92.69 239 TRP A N 1
ATOM 1908 C CA . TRP A 1 239 ? 2.352 -7.646 -20.945 1.00 92.69 239 TRP A CA 1
ATOM 1909 C C . TRP A 1 239 ? 0.929 -7.097 -21.067 1.00 92.69 239 TRP A C 1
ATOM 1911 O O . TRP A 1 239 ? 0.121 -7.308 -20.165 1.00 92.69 239 TRP A O 1
ATOM 1921 N N . HIS A 1 240 ? 0.577 -6.465 -22.192 1.00 91.19 240 HIS A N 1
ATOM 1922 C CA . HIS A 1 240 ? -0.814 -6.090 -22.454 1.00 91.19 240 HIS A CA 1
ATOM 1923 C C . HIS A 1 240 ? -1.723 -7.310 -22.648 1.00 91.19 240 HIS A C 1
ATOM 1925 O O . HIS A 1 240 ? -2.891 -7.271 -22.267 1.00 91.19 240 HIS A O 1
ATOM 1931 N N . THR A 1 241 ? -1.208 -8.405 -23.207 1.00 91.12 241 THR A N 1
ATOM 1932 C CA . THR A 1 241 ? -1.961 -9.660 -23.323 1.00 91.12 241 THR A CA 1
ATOM 1933 C C . THR A 1 241 ? -2.245 -10.254 -21.946 1.00 91.12 241 THR A C 1
ATOM 1935 O O . THR A 1 241 ? -3.407 -10.530 -21.651 1.00 91.12 241 THR A O 1
ATOM 1938 N N . GLU A 1 242 ? -1.224 -10.368 -21.091 1.00 90.94 242 GLU A N 1
ATOM 1939 C CA . GLU A 1 242 ? -1.365 -10.853 -19.709 1.00 90.94 242 GLU A CA 1
ATOM 1940 C C . GLU A 1 242 ? -2.366 -9.996 -18.918 1.00 90.94 242 GLU A C 1
ATOM 1942 O O . GLU A 1 242 ? -3.333 -10.512 -18.358 1.00 90.94 242 GLU A O 1
ATOM 1947 N N . ALA A 1 243 ? -2.200 -8.668 -18.949 1.00 89.44 243 ALA A N 1
ATOM 1948 C CA . ALA A 1 243 ? -3.112 -7.741 -18.283 1.00 89.44 243 ALA A CA 1
ATOM 1949 C C . ALA A 1 243 ? -4.554 -7.910 -18.779 1.00 89.44 243 ALA A C 1
ATOM 1951 O O . ALA A 1 243 ? -5.501 -7.912 -17.997 1.00 89.44 243 ALA A O 1
ATOM 1952 N N . CYS A 1 244 ? -4.750 -8.060 -20.087 1.00 89.31 244 CYS A N 1
ATOM 1953 C CA . CYS A 1 244 ? -6.079 -8.218 -20.655 1.00 89.31 244 CYS A CA 1
ATOM 1954 C C . CYS A 1 244 ? -6.747 -9.541 -20.258 1.00 89.31 244 CYS A C 1
ATOM 1956 O O . CYS A 1 244 ? -7.936 -9.551 -19.932 1.00 89.31 244 CYS A O 1
ATOM 1958 N N . GLN A 1 245 ? -5.997 -10.647 -20.247 1.00 87.56 245 GLN A N 1
ATOM 1959 C CA . GLN A 1 245 ? -6.499 -11.946 -19.785 1.00 87.56 245 GLN A CA 1
ATOM 1960 C C . GLN A 1 245 ? -6.934 -11.896 -18.316 1.00 87.56 245 GLN A C 1
ATOM 1962 O O . GLN A 1 245 ? -7.936 -12.510 -17.957 1.00 87.56 245 GLN A O 1
ATOM 1967 N N . ASN A 1 246 ? -6.254 -11.077 -17.512 1.00 84.75 246 ASN A N 1
ATOM 1968 C CA . ASN A 1 246 ? -6.587 -10.818 -16.113 1.00 84.75 246 ASN A CA 1
ATOM 1969 C C . ASN A 1 246 ? -7.636 -9.701 -15.917 1.00 84.75 246 ASN A C 1
ATOM 1971 O O . ASN A 1 246 ? -7.900 -9.276 -14.792 1.00 84.75 246 ASN A O 1
ATOM 1975 N N . GLY A 1 247 ? -8.272 -9.229 -16.997 1.00 84.12 247 GLY A N 1
ATOM 1976 C CA . GLY A 1 247 ? -9.428 -8.330 -16.942 1.00 84.12 247 GLY A CA 1
ATOM 1977 C C . GLY A 1 247 ? -9.124 -6.833 -17.059 1.00 84.12 247 GLY A C 1
ATOM 1978 O O . GLY A 1 247 ? -9.999 -6.022 -16.759 1.00 84.12 247 GLY A O 1
ATOM 1979 N N . SER A 1 248 ? -7.925 -6.436 -17.501 1.00 82.62 248 SER A N 1
ATOM 1980 C CA . SER A 1 248 ? -7.590 -5.020 -17.710 1.00 82.62 248 SER A CA 1
ATOM 1981 C C . SER A 1 248 ? -8.389 -4.462 -18.880 1.00 82.62 248 SER A C 1
ATOM 1983 O O . SER A 1 248 ? -8.332 -4.967 -20.005 1.00 82.62 248 SER A O 1
ATOM 1985 N N . ILE A 1 249 ? -9.107 -3.372 -18.616 1.00 81.62 249 ILE A N 1
ATOM 1986 C CA . ILE A 1 249 ? -9.862 -2.635 -19.630 1.00 81.62 249 ILE A CA 1
ATOM 1987 C C . ILE A 1 249 ? -8.896 -1.834 -20.512 1.00 81.62 249 ILE A C 1
ATOM 1989 O O . ILE A 1 249 ? -9.052 -1.780 -21.730 1.00 81.62 249 ILE A O 1
ATOM 1993 N N . GLU A 1 250 ? -7.853 -1.273 -19.908 1.00 79.25 250 GLU A N 1
ATOM 1994 C CA . GLU A 1 250 ? -6.815 -0.478 -20.562 1.00 79.25 250 GLU A CA 1
ATOM 1995 C C . GLU A 1 250 ? -5.998 -1.309 -21.558 1.00 79.25 250 GLU A C 1
ATOM 1997 O O . GLU A 1 250 ? -5.530 -0.790 -22.570 1.00 79.25 250 GLU A O 1
ATOM 2002 N N . SER A 1 251 ? -5.861 -2.613 -21.303 1.00 82.75 251 SER A N 1
ATOM 2003 C CA . SER A 1 251 ? -5.074 -3.523 -22.136 1.00 82.75 251 SER A CA 1
ATOM 2004 C C . SER A 1 251 ? -5.908 -4.356 -23.114 1.00 82.75 251 SER A C 1
ATOM 2006 O O . SER A 1 251 ? -5.363 -5.256 -23.750 1.00 82.75 251 SER A O 1
ATOM 2008 N N . GLN A 1 252 ? -7.200 -4.053 -23.312 1.00 80.88 252 GLN A N 1
ATOM 2009 C CA . GLN A 1 252 ? -8.095 -4.831 -24.188 1.00 80.88 252 GLN A CA 1
ATOM 2010 C C . GLN A 1 252 ? -7.528 -5.092 -25.593 1.00 80.88 252 GLN A C 1
ATOM 2012 O O . GLN A 1 252 ? -7.755 -6.166 -26.153 1.00 80.88 252 GLN A O 1
ATOM 2017 N N . GLY A 1 253 ? -6.737 -4.151 -26.128 1.00 76.00 253 GLY A N 1
ATOM 2018 C CA . GLY A 1 253 ? -5.969 -4.289 -27.371 1.00 76.00 253 GLY A CA 1
ATOM 2019 C C . GLY A 1 253 ? -5.165 -5.594 -27.478 1.00 76.00 253 GLY A C 1
ATOM 2020 O O . GLY A 1 253 ? -5.136 -6.203 -28.546 1.00 76.00 253 GLY A O 1
ATOM 2021 N N . GLY A 1 254 ? -4.575 -6.057 -26.370 1.00 75.62 254 GLY A N 1
ATOM 2022 C CA . GLY A 1 254 ? -3.769 -7.280 -26.307 1.00 75.62 254 GLY A CA 1
ATOM 2023 C C . GLY A 1 254 ? -4.571 -8.561 -26.560 1.00 75.62 254 GLY A C 1
ATOM 2024 O O . GLY A 1 254 ? -4.089 -9.466 -27.237 1.00 75.62 254 GLY A O 1
ATOM 2025 N N . CYS A 1 255 ? -5.833 -8.635 -26.118 1.00 73.75 255 CYS A N 1
ATOM 2026 C CA . CYS A 1 255 ? -6.656 -9.833 -26.334 1.00 73.75 255 CYS A CA 1
ATOM 2027 C C . CYS A 1 255 ? -7.214 -9.967 -27.756 1.00 73.75 255 CYS A C 1
ATOM 2029 O O . CYS A 1 255 ? -7.580 -11.073 -28.159 1.00 73.75 255 CYS A O 1
ATOM 2031 N N . TYR A 1 256 ? -7.337 -8.876 -28.521 1.00 63.75 256 TYR A N 1
ATOM 2032 C CA . TYR A 1 256 ? -7.974 -8.932 -29.844 1.00 63.75 256 TYR A CA 1
ATOM 2033 C C . TYR A 1 256 ? -7.170 -9.745 -30.864 1.00 63.75 256 TYR A C 1
ATOM 2035 O O . TYR A 1 256 ? -7.762 -10.300 -31.784 1.00 63.75 256 TYR A O 1
ATOM 2043 N N . HIS A 1 257 ? -5.850 -9.865 -30.693 1.00 53.78 257 HIS A N 1
ATOM 2044 C CA . HIS A 1 257 ? -5.016 -10.644 -31.609 1.00 53.78 257 HIS A CA 1
ATOM 2045 C C . HIS A 1 257 ? -5.009 -12.149 -31.284 1.00 53.78 257 HIS A C 1
ATOM 2047 O O . HIS A 1 257 ? -4.920 -12.963 -32.195 1.00 53.78 257 HIS A O 1
ATOM 2053 N N . ASN A 1 258 ? -5.215 -12.531 -30.016 1.00 50.22 258 ASN A N 1
ATOM 2054 C CA . ASN A 1 258 ? -5.336 -13.941 -29.613 1.00 50.22 258 ASN A CA 1
ATOM 2055 C C . ASN A 1 258 ? -6.723 -14.545 -29.899 1.00 50.22 258 ASN A C 1
ATOM 2057 O O . ASN A 1 258 ? -6.855 -15.762 -29.946 1.00 50.22 258 ASN A O 1
ATOM 2061 N N . ARG A 1 259 ? -7.751 -13.718 -30.143 1.00 47.94 259 ARG A N 1
ATOM 2062 C CA . ARG A 1 259 ? -9.067 -14.164 -30.653 1.00 47.94 259 ARG A CA 1
ATOM 2063 C C . ARG A 1 259 ? -9.100 -14.360 -32.178 1.00 47.94 259 ARG A C 1
ATOM 2065 O O . ARG A 1 259 ? -10.156 -14.647 -32.732 1.00 47.94 259 ARG A O 1
ATOM 2072 N N . GLY A 1 260 ? -7.962 -14.192 -32.857 1.00 48.41 260 GLY A N 1
ATOM 2073 C CA . GLY A 1 260 ? -7.809 -14.449 -34.292 1.00 48.41 260 GLY A CA 1
ATOM 2074 C C . GLY A 1 260 ? -7.800 -15.933 -34.673 1.00 48.41 260 GLY A C 1
ATOM 2075 O O . GLY A 1 260 ? -8.000 -16.234 -35.842 1.00 48.41 260 GLY A O 1
ATOM 2076 N N . ASP A 1 261 ? -7.647 -16.837 -33.700 1.00 49.25 261 ASP A N 1
ATOM 2077 C CA . ASP A 1 261 ? -7.729 -18.289 -33.872 1.00 49.25 261 ASP A CA 1
ATOM 2078 C C . ASP A 1 261 ? -8.529 -18.902 -32.710 1.00 49.25 261 ASP A C 1
ATOM 2080 O O . ASP A 1 261 ? -7.952 -19.404 -31.751 1.00 49.25 261 ASP A O 1
ATOM 2084 N N . THR A 1 262 ? -9.862 -18.781 -32.740 1.00 45.94 262 THR A N 1
ATOM 2085 C CA . THR A 1 262 ? -10.878 -19.785 -32.326 1.00 45.94 262 THR A CA 1
ATOM 2086 C C . THR A 1 262 ? -12.236 -19.110 -32.071 1.00 45.94 262 THR A C 1
ATOM 2088 O O . THR A 1 262 ? -12.384 -18.257 -31.204 1.00 45.94 262 THR A O 1
ATOM 2091 N N . ASP A 1 263 ? -13.226 -19.526 -32.864 1.00 41.19 263 ASP A N 1
ATOM 2092 C CA . ASP A 1 263 ? -14.671 -19.289 -32.737 1.00 41.19 263 ASP A CA 1
ATOM 2093 C C . ASP A 1 263 ? -15.218 -17.850 -32.758 1.00 41.19 263 ASP A C 1
ATOM 2095 O O . ASP A 1 263 ? -15.662 -17.279 -31.765 1.00 41.19 263 ASP A O 1
ATOM 2099 N N . PHE A 1 264 ? -15.396 -17.348 -33.983 1.00 39.16 264 PHE A N 1
ATOM 2100 C CA . PHE A 1 264 ? -16.525 -16.482 -34.337 1.00 39.16 264 PHE A CA 1
ATOM 2101 C C . PHE A 1 264 ? -17.719 -17.327 -34.823 1.00 39.16 264 PHE A C 1
ATOM 2103 O O . PHE A 1 264 ? -18.183 -17.160 -35.945 1.00 39.16 264 PHE A O 1
ATOM 2110 N N . THR A 1 265 ? -18.252 -18.229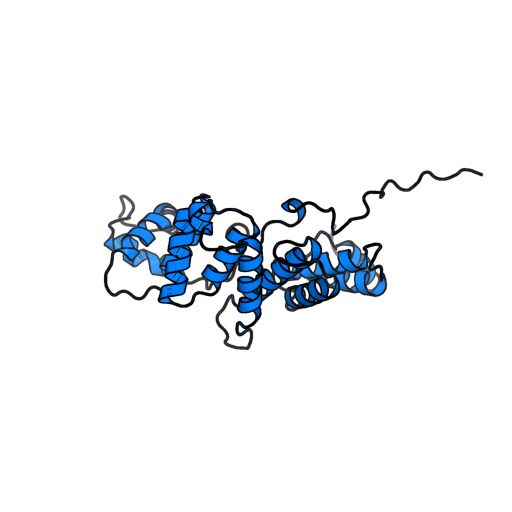 -33.995 1.00 43.81 265 THR A N 1
ATOM 2111 C CA . THR A 1 265 ? -19.631 -18.722 -34.162 1.00 43.81 265 THR A CA 1
ATOM 2112 C C . THR A 1 265 ? -20.255 -19.089 -32.816 1.00 43.81 265 THR A C 1
ATOM 2114 O O . THR A 1 265 ? -19.709 -19.909 -32.091 1.00 43.81 265 THR A O 1
ATOM 2117 N N . SER A 1 266 ? -21.449 -18.539 -32.552 1.00 42.81 266 SER A N 1
ATOM 2118 C CA . SER A 1 266 ? -22.319 -18.720 -31.368 1.00 42.81 266 SER A CA 1
ATOM 2119 C C . SER A 1 266 ? -21.822 -18.000 -30.103 1.00 42.81 266 SER A C 1
ATOM 2121 O O . SER A 1 266 ? -20.746 -18.271 -29.608 1.00 42.81 266 SER A O 1
ATOM 2123 N N . HIS A 1 267 ? -22.488 -17.018 -29.506 1.00 35.66 267 HIS A N 1
ATOM 2124 C CA . HIS A 1 267 ? -23.865 -16.534 -29.513 1.00 35.66 267 HIS A CA 1
ATOM 2125 C C . HIS A 1 267 ? -23.789 -14.996 -29.383 1.00 35.66 267 HIS A C 1
ATOM 2127 O O . HIS A 1 267 ? -22.901 -14.483 -28.711 1.00 35.66 267 HIS A O 1
ATOM 2133 N N . LEU A 1 268 ? -24.621 -14.189 -30.035 1.00 31.97 268 LEU A N 1
ATOM 2134 C CA . LEU A 1 268 ? -25.985 -13.898 -29.596 1.00 31.97 268 LEU A CA 1
ATOM 2135 C C . LEU A 1 268 ? -26.740 -13.202 -30.743 1.00 31.97 268 LEU A C 1
ATOM 2137 O O . LEU A 1 268 ? -26.376 -12.103 -31.163 1.00 31.97 268 LEU A O 1
ATOM 2141 N N . VAL A 1 269 ? -27.779 -13.886 -31.224 1.00 37.38 269 VAL A N 1
ATOM 2142 C CA . VAL A 1 269 ? -29.076 -13.276 -31.555 1.00 37.38 269 VAL A CA 1
ATOM 2143 C C . VAL A 1 269 ? -29.865 -13.222 -30.255 1.00 37.38 269 VAL A C 1
ATOM 2145 O O . VAL A 1 269 ? -29.719 -14.197 -29.477 1.00 37.38 269 VAL A O 1
#

Solvent-accessible surface area (backbone atoms only — not comparable to full-atom values): 15188 Å² total; per-residue (Å²): 137,83,80,74,76,80,71,90,74,81,73,69,72,46,82,70,74,56,52,72,77,80,71,58,78,87,60,93,51,83,87,76,85,75,64,60,55,75,80,60,59,56,59,69,68,44,49,60,52,27,62,74,71,69,57,54,48,100,84,71,52,77,52,67,64,61,48,64,77,39,41,66,60,52,42,57,54,54,74,71,50,82,95,68,92,57,78,59,47,37,37,52,46,13,50,56,30,42,78,69,69,38,36,70,64,12,49,53,25,19,51,48,18,31,73,76,64,64,31,65,65,28,49,50,51,54,20,49,37,32,59,68,66,63,59,55,74,78,80,44,63,88,43,96,47,45,27,34,51,15,47,54,47,29,60,58,46,61,71,54,57,68,56,95,88,41,66,75,43,36,55,60,51,27,20,46,28,22,42,52,47,17,51,20,16,57,68,37,51,48,38,77,62,33,70,70,59,15,53,52,25,30,49,60,9,28,68,78,42,78,47,76,54,13,25,50,27,21,38,50,46,12,49,48,19,65,20,88,94,50,62,34,67,69,59,14,47,50,27,15,26,54,11,22,76,54,66,31,75,91,22,44,76,34,45,61,66,67,59,72,76,69,78,98,67,88,84,82,134

InterPro domains:
  IPR006597 Sel1-like repeat [PF08238] (99-114)
  IPR006597 Sel1-like repeat [PF08238] (176-210)
  IPR006597 Sel1-like repeat [PF08238] (216-248)
  IPR006597 Sel1-like repeat [SM00671] (87-118)
  IPR006597 Sel1-like repeat [SM00671] (175-210)
  IPR006597 Sel1-like repeat [SM00671] (215-248)
  IPR011990 Tetratricopeptide-like helical domain superfamily [G3DSA:1.25.40.10] (83-264)
  IPR052323 LRP2-binding protein [PTHR44554] (68-253)

Nearest PDB structures (foldseek):
  4kyo-assembly1_B  TM=3.437E-01  e=7.010E-01  Homo sapiens
  4c0p-assembly4_D  TM=2.637E-01  e=1.290E+00  Homo sapiens
  4c0p-assembly3_C  TM=2.688E-01  e=3.670E+00  Homo sapiens

pLDDT: mean 78.87, std 19.49, range [31.23, 98.06]

Secondary structure (DSSP, 8-state):
-PPPPPPS------TTTS-HHHH------STTS---S----HHHHHHHHHHHTT---TTS---HHHHHHHHHHHHHHHTTSTT---TTHHHHHHHHHHHTT-HHHHHHHHHHHHHHH--HHHHHHHHHHHHTT-S-HHHHTT-SSHHHHHHHHHHHHTTS--STTPPTTHHHHHHHHHHHHHHHHHHTSSS---HHHHHHHHHHHHSSSSSHHHHHHHHHHHHHHHSGGG--HHHHHHHHHHHHHTT-STTHHHHHHHTTSS-------

Radius of gyration: 22.53 Å; Cα contacts (8 Å, |Δi|>4): 323; chains: 1; bounding box: 53×41×83 Å

Organism: Rodentolepis nana (NCBI:txid102285)

Foldseek 3Di:
DDDDPPDPPPPQDDLQPPDCVNPDDPPCDPPPPDDPPPCPVVQVVCVVLCVVVVQAPPVRDDDPVSCVVCVLVSLVVVVPDPDDDDLCSLQVNLSVCVVVLVNVSSLVSLVVSCVRPVDLSSLLVQLVCLLVVSDDCVSCVVPPRSQLVSLVSLVVLLPQDPDDPGNINSLVSNLSSLQSQLSCQSHVGSHDHDPVSSVVSLCSNLPPLQDPSNLVSLQVQLSQCVDPVNPDNVRNLVSLLSSVVSPDPSSVVSVVVVVPPDDPDDDDD

Sequence (269 aa):
MHCRPPCPFDSRWDLRNARKDEFSYYLIRHESGNLVYPSVNLYDDFIGSCKKFQIVEELGKVNPLIISENLENILKKRGTEPNEDRPDDAFQLGQILFEKENYSEALNYFKLAILGHDDPRAKYQIGVMLFDDLLDSEDVKQYQDPQKAAVYIMEGLLSLDRGIGAPLGNAEIVEAAAYNLFLAYVHGYGAKMSDEKALHYLKIAAESGNTKVSLKAQTAMGLFYSSLDHFDLGKAFYWHTEACQNGSIESQGGCYHNRGDTDFTSHLV

Mean predicted aligned error: 10.1 Å